Protein AF-A0A957K017-F1 (afdb_monomer_lite)

pLDDT: mean 83.41, std 18.42, range [28.03, 98.69]

Structure (mmCIF, N/CA/C/O backbone):
data_AF-A0A957K017-F1
#
_entry.id   AF-A0A957K017-F1
#
loop_
_atom_site.group_PDB
_atom_site.id
_atom_site.type_symbol
_atom_site.label_atom_id
_atom_site.label_alt_id
_atom_site.label_comp_id
_atom_site.label_asym_id
_atom_site.label_entity_id
_atom_site.label_seq_id
_atom_site.pdbx_PDB_ins_code
_atom_site.Cartn_x
_atom_site.Cartn_y
_atom_site.Cartn_z
_atom_site.occupancy
_atom_site.B_iso_or_equiv
_atom_site.auth_seq_id
_atom_site.auth_comp_id
_atom_site.auth_asym_id
_atom_site.auth_atom_id
_atom_site.pdbx_PDB_model_num
ATOM 1 N N . MET A 1 1 ? 43.145 -34.945 46.430 1.00 37.75 1 MET A N 1
ATOM 2 C CA . MET A 1 1 ? 42.674 -33.739 45.718 1.00 37.75 1 MET A CA 1
ATOM 3 C C . MET A 1 1 ? 42.114 -34.166 44.371 1.00 37.75 1 MET A C 1
ATOM 5 O O . MET A 1 1 ? 42.890 -34.486 43.485 1.00 37.75 1 MET A O 1
ATOM 9 N N . LYS A 1 2 ? 40.788 -34.273 44.244 1.00 28.03 2 LYS A N 1
ATOM 10 C CA . LYS A 1 2 ? 40.105 -34.499 42.962 1.00 28.03 2 LYS A CA 1
ATOM 11 C C . LYS A 1 2 ? 39.409 -33.191 42.596 1.00 28.03 2 LYS A C 1
ATOM 13 O O . LYS A 1 2 ? 38.647 -32.673 43.407 1.00 28.03 2 LYS A O 1
ATOM 18 N N . ALA A 1 3 ? 39.755 -32.647 41.435 1.00 28.80 3 ALA A N 1
ATOM 19 C CA . ALA A 1 3 ? 39.191 -31.417 40.902 1.00 28.80 3 ALA A CA 1
ATOM 20 C C . ALA A 1 3 ? 37.723 -31.650 40.517 1.00 28.80 3 ALA A C 1
ATOM 22 O O . ALA A 1 3 ? 37.414 -32.600 39.799 1.00 28.80 3 ALA A O 1
ATOM 23 N N . ALA A 1 4 ? 36.835 -30.806 41.038 1.00 31.28 4 ALA A N 1
ATOM 24 C CA . ALA A 1 4 ? 35.437 -30.748 40.643 1.00 31.28 4 ALA A CA 1
ATOM 25 C C . ALA A 1 4 ? 35.321 -29.805 39.440 1.00 31.28 4 ALA A C 1
ATOM 27 O O . ALA A 1 4 ? 35.520 -28.597 39.568 1.00 31.28 4 ALA A O 1
ATOM 28 N N . THR A 1 5 ? 35.034 -30.370 38.272 1.00 32.50 5 THR A N 1
ATOM 29 C CA . THR A 1 5 ? 34.673 -29.615 37.072 1.00 32.50 5 THR A CA 1
ATOM 30 C C . THR A 1 5 ? 33.224 -29.158 37.224 1.00 32.50 5 THR A C 1
ATOM 32 O O . THR A 1 5 ? 32.305 -29.972 37.215 1.00 32.50 5 THR A O 1
ATOM 35 N N . LEU A 1 6 ? 33.028 -27.855 37.421 1.00 32.91 6 LEU A N 1
ATOM 36 C CA . LEU A 1 6 ? 31.726 -27.197 37.347 1.00 32.91 6 LEU A CA 1
ATOM 37 C C . LEU A 1 6 ? 31.372 -27.005 35.867 1.00 32.91 6 LEU A C 1
ATOM 39 O O . LEU A 1 6 ? 31.820 -26.048 35.239 1.00 32.91 6 LEU A O 1
ATOM 43 N N . GLU A 1 7 ? 30.584 -27.917 35.304 1.00 29.14 7 GLU A N 1
ATOM 44 C CA . GLU A 1 7 ? 29.898 -27.677 34.034 1.00 29.14 7 GLU A CA 1
ATOM 45 C C . GLU A 1 7 ? 28.712 -26.742 34.294 1.00 29.14 7 GLU A C 1
ATOM 47 O O . GLU A 1 7 ? 27.659 -27.140 34.790 1.00 29.14 7 GLU A O 1
ATOM 52 N N . GLY A 1 8 ? 28.913 -25.456 34.002 1.00 29.95 8 GLY A N 1
ATOM 53 C CA . GLY A 1 8 ? 27.840 -24.476 33.941 1.00 29.95 8 GLY A CA 1
ATOM 54 C C . GLY A 1 8 ? 26.940 -24.780 32.750 1.00 29.95 8 GL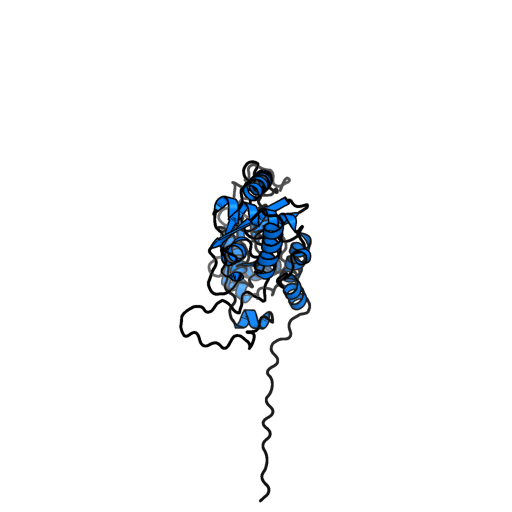Y A C 1
ATOM 55 O O . GLY A 1 8 ? 27.289 -24.491 31.608 1.00 29.95 8 GLY A O 1
ATOM 56 N N . SER A 1 9 ? 25.773 -25.355 33.020 1.00 29.62 9 SER A N 1
ATOM 57 C CA . SER A 1 9 ? 24.669 -25.460 32.074 1.00 29.62 9 SER A CA 1
ATOM 58 C C . SER A 1 9 ? 24.266 -24.060 31.604 1.00 29.62 9 SER A C 1
ATOM 60 O O . SER A 1 9 ? 23.659 -23.291 32.352 1.00 29.62 9 SER A O 1
ATOM 62 N N . ILE A 1 10 ? 24.625 -23.722 30.364 1.00 34.59 10 ILE A N 1
ATOM 63 C CA . ILE A 1 10 ? 24.124 -22.542 29.662 1.00 34.59 10 ILE A CA 1
ATOM 64 C C . ILE A 1 10 ? 22.644 -22.801 29.392 1.00 34.59 10 ILE A C 1
ATOM 66 O O . ILE A 1 10 ? 22.277 -23.496 28.448 1.00 34.59 10 ILE A O 1
ATOM 70 N N . THR A 1 11 ? 21.786 -22.268 30.254 1.00 29.86 11 THR A N 1
ATOM 71 C CA . THR A 1 11 ? 20.349 -22.210 30.013 1.00 29.86 11 THR A CA 1
ATOM 72 C C . THR A 1 11 ? 20.129 -21.294 28.812 1.00 29.86 11 THR A C 1
ATOM 74 O O . THR A 1 11 ? 20.116 -20.070 28.944 1.00 29.86 11 THR A O 1
ATOM 77 N N . THR A 1 12 ? 19.991 -21.868 27.618 1.00 34.00 12 THR A N 1
ATOM 78 C CA . THR A 1 12 ? 19.437 -21.165 26.461 1.00 34.00 12 THR A CA 1
ATOM 79 C C . THR A 1 12 ? 18.045 -20.691 26.856 1.00 34.00 12 THR A C 1
ATOM 81 O O . THR A 1 12 ? 17.116 -21.492 26.963 1.00 34.00 12 THR A O 1
ATOM 84 N N . GLN A 1 13 ? 17.904 -19.395 27.146 1.00 34.94 13 GLN A N 1
ATOM 85 C CA . GLN A 1 13 ? 16.600 -18.761 27.265 1.00 34.94 13 GLN A CA 1
ATOM 86 C C . GLN A 1 13 ? 15.918 -18.893 25.903 1.00 34.94 13 GLN A C 1
ATOM 88 O O . GLN A 1 13 ? 16.199 -18.134 24.978 1.00 34.94 13 GLN A O 1
ATOM 93 N N . ASN A 1 14 ? 15.066 -19.908 25.767 1.00 38.94 14 ASN A N 1
ATOM 94 C CA . ASN A 1 14 ? 14.154 -20.022 24.644 1.00 38.94 14 ASN A CA 1
ATOM 95 C C . ASN A 1 14 ? 13.297 -18.754 24.643 1.00 38.94 14 ASN A C 1
ATOM 97 O O . ASN A 1 14 ? 12.543 -18.509 25.587 1.00 38.94 14 ASN A O 1
ATOM 101 N N . GLY A 1 15 ? 13.452 -17.928 23.606 1.00 47.41 15 GLY A N 1
ATOM 102 C CA . GLY A 1 15 ? 12.524 -16.836 23.335 1.00 47.41 15 GLY A CA 1
ATOM 103 C C . GLY A 1 15 ? 11.087 -17.369 23.246 1.00 47.41 15 GLY A C 1
ATOM 104 O O . GLY A 1 15 ? 10.890 -18.574 23.053 1.00 47.41 15 GLY A O 1
ATOM 105 N N . PRO A 1 16 ? 10.070 -16.509 23.420 1.00 53.66 16 PRO A N 1
ATOM 106 C CA . PRO A 1 16 ? 8.681 -16.944 23.338 1.00 53.66 16 PRO A CA 1
ATOM 107 C C . PRO A 1 16 ? 8.440 -17.678 22.011 1.00 53.66 16 PRO A C 1
ATOM 109 O O . PRO A 1 16 ? 8.834 -17.193 20.952 1.00 53.66 16 PRO A O 1
ATOM 112 N N . ALA A 1 17 ? 7.829 -18.864 22.076 1.00 61.59 17 ALA A N 1
ATOM 113 C CA . ALA A 1 17 ? 7.490 -19.633 20.885 1.00 61.59 17 ALA A CA 1
ATOM 114 C C . ALA A 1 17 ? 6.520 -18.823 20.008 1.00 61.59 17 ALA A C 1
ATOM 116 O O . ALA A 1 17 ? 5.479 -18.371 20.491 1.00 61.59 17 ALA A O 1
ATOM 117 N N . ILE A 1 18 ? 6.873 -18.631 18.736 1.00 69.88 18 ILE A N 1
ATOM 118 C CA . ILE A 1 18 ? 6.042 -17.930 17.749 1.00 69.88 18 ILE A CA 1
ATOM 119 C C . ILE A 1 18 ? 4.751 -18.733 17.562 1.00 69.88 18 ILE A C 1
ATOM 121 O O . ILE A 1 18 ? 4.801 -19.953 17.384 1.00 69.88 18 ILE A O 1
ATOM 125 N N . SER A 1 19 ? 3.587 -18.078 17.611 1.00 81.56 19 SER A N 1
ATOM 126 C CA . SER A 1 19 ? 2.322 -18.793 17.404 1.00 81.56 19 SER A CA 1
ATOM 127 C C . SER A 1 19 ? 2.213 -19.320 15.959 1.00 81.56 19 SER A C 1
ATOM 129 O O . SER A 1 19 ? 2.831 -18.757 15.048 1.00 81.56 19 SER A O 1
ATOM 131 N N . PRO A 1 20 ? 1.415 -20.373 15.689 1.00 84.31 20 PRO A N 1
ATOM 132 C CA . PRO A 1 20 ? 1.204 -20.857 14.321 1.00 84.31 20 PRO A CA 1
ATOM 133 C C . PRO A 1 20 ? 0.674 -19.770 13.373 1.00 84.31 20 PRO A C 1
ATOM 135 O O . PRO A 1 20 ? 1.140 -19.657 12.245 1.00 84.31 20 PRO A O 1
ATOM 138 N N . GLN A 1 21 ? -0.240 -18.920 13.853 1.00 84.31 21 GLN A N 1
ATOM 139 C CA . GLN A 1 21 ? -0.794 -17.800 13.081 1.00 84.31 21 GLN A CA 1
ATOM 140 C C . GLN A 1 21 ? 0.267 -16.739 12.769 1.00 84.31 21 GLN A C 1
ATOM 142 O O . GLN A 1 21 ? 0.343 -16.255 11.644 1.00 84.31 21 GLN A O 1
ATOM 147 N N . GLN A 1 22 ? 1.117 -16.399 13.744 1.00 84.00 22 GLN A N 1
ATOM 148 C CA . GLN A 1 22 ? 2.231 -15.475 13.525 1.00 84.00 22 GLN A CA 1
ATOM 149 C C . GLN A 1 22 ? 3.245 -16.051 12.534 1.00 84.00 22 GLN A C 1
ATOM 151 O O . GLN A 1 22 ? 3.722 -15.333 11.663 1.00 84.00 22 GLN A O 1
ATOM 156 N N . SER A 1 23 ? 3.535 -17.349 12.627 1.00 86.44 23 SER A N 1
ATOM 157 C CA . SER A 1 23 ? 4.427 -18.037 11.687 1.00 86.44 23 SER A CA 1
ATOM 158 C C . SER A 1 23 ? 3.874 -17.992 10.259 1.00 86.44 23 SER A C 1
ATOM 160 O O . SER A 1 23 ? 4.614 -17.714 9.317 1.00 86.44 23 SER A O 1
ATOM 162 N N . GLU A 1 24 ? 2.565 -18.200 10.101 1.00 91.06 24 GLU A N 1
ATOM 163 C CA . GLU A 1 24 ? 1.882 -18.102 8.809 1.00 91.06 24 GLU A CA 1
ATOM 164 C C . GLU A 1 24 ? 1.895 -16.672 8.252 1.00 91.06 24 GLU A C 1
ATOM 166 O O . GLU A 1 24 ? 2.214 -16.473 7.080 1.00 91.06 24 GLU A O 1
ATOM 171 N N . LEU A 1 25 ? 1.627 -15.664 9.089 1.00 91.19 25 LEU A N 1
ATOM 172 C CA . LEU A 1 25 ? 1.729 -14.260 8.692 1.00 91.19 25 LEU A CA 1
ATOM 173 C C . LEU A 1 25 ? 3.142 -13.938 8.191 1.00 91.19 25 LEU A C 1
ATOM 175 O O . LEU A 1 25 ? 3.300 -13.359 7.120 1.00 91.19 25 LEU A O 1
ATOM 179 N N . MET A 1 26 ? 4.174 -14.363 8.919 1.00 89.88 26 MET A N 1
ATOM 180 C CA . MET A 1 26 ? 5.564 -14.137 8.519 1.00 89.88 26 MET A CA 1
ATOM 181 C C . MET A 1 26 ? 5.928 -14.845 7.211 1.00 89.88 26 MET A C 1
ATOM 183 O O . MET A 1 26 ? 6.691 -14.303 6.410 1.00 89.88 26 MET A O 1
ATOM 187 N N . ARG A 1 27 ? 5.340 -16.016 6.944 1.00 90.75 27 ARG A N 1
ATOM 188 C CA . ARG A 1 27 ? 5.469 -16.691 5.648 1.00 90.75 27 ARG A CA 1
ATOM 189 C C . ARG A 1 27 ? 4.854 -15.861 4.521 1.00 90.75 27 ARG A C 1
ATOM 191 O O . ARG A 1 27 ? 5.482 -15.704 3.479 1.00 90.75 27 ARG A O 1
ATOM 198 N N . LEU A 1 28 ? 3.668 -15.284 4.728 1.00 93.12 28 LEU A N 1
ATOM 199 C CA . LEU A 1 28 ? 3.051 -14.382 3.746 1.00 93.12 28 LEU A CA 1
ATOM 200 C C . LEU A 1 28 ? 3.890 -13.117 3.526 1.00 93.12 28 LEU A C 1
ATOM 202 O O . LEU A 1 28 ? 3.995 -12.643 2.397 1.00 93.12 28 LEU A O 1
ATOM 206 N N . LEU A 1 29 ? 4.515 -12.592 4.576 1.00 93.25 29 LEU A N 1
ATOM 207 C CA . LEU A 1 29 ? 5.368 -11.405 4.516 1.00 93.25 29 LEU A CA 1
ATOM 208 C C . LEU A 1 29 ? 6.804 -11.705 4.062 1.00 93.25 29 LEU A C 1
ATOM 210 O O . LEU A 1 29 ? 7.644 -10.815 4.104 1.00 93.25 29 LEU A O 1
ATOM 214 N N . THR A 1 30 ? 7.120 -12.927 3.629 1.00 92.25 30 THR A N 1
ATOM 215 C CA . THR A 1 30 ? 8.453 -13.248 3.103 1.00 92.25 30 THR A CA 1
ATOM 216 C C . THR A 1 30 ? 8.644 -12.606 1.719 1.00 92.25 30 THR A C 1
ATOM 218 O O . THR A 1 30 ? 7.739 -12.703 0.883 1.00 92.25 30 THR A O 1
ATOM 221 N N . PRO A 1 31 ? 9.794 -11.955 1.441 1.00 92.94 31 PRO A N 1
ATOM 222 C CA . PRO A 1 31 ? 10.058 -11.366 0.134 1.00 92.94 31 PRO A CA 1
ATOM 223 C C . PRO A 1 31 ? 10.057 -12.423 -0.969 1.00 92.94 31 PRO A C 1
ATOM 225 O O . PRO A 1 31 ? 10.707 -13.462 -0.849 1.00 92.94 31 PRO A O 1
ATOM 228 N N . ALA A 1 32 ? 9.387 -12.118 -2.078 1.00 93.62 32 ALA A N 1
ATOM 229 C CA . ALA A 1 32 ? 9.545 -12.883 -3.305 1.00 93.62 32 ALA A CA 1
ATOM 230 C C . ALA A 1 32 ? 10.903 -12.558 -3.939 1.00 93.62 32 ALA A C 1
ATOM 232 O O . ALA A 1 32 ? 11.243 -11.388 -4.141 1.00 93.62 32 ALA A O 1
ATOM 233 N N . MET A 1 33 ? 11.673 -13.600 -4.243 1.00 92.25 33 MET A N 1
ATOM 234 C CA . MET A 1 33 ? 13.001 -13.475 -4.853 1.00 92.25 33 MET A CA 1
ATOM 235 C C . MET A 1 33 ? 12.959 -13.638 -6.376 1.00 92.25 33 MET A C 1
ATOM 237 O O . MET A 1 33 ? 13.909 -13.233 -7.037 1.00 92.25 33 MET A O 1
ATOM 241 N N . ALA A 1 34 ? 11.862 -14.181 -6.910 1.00 93.25 34 ALA A N 1
ATOM 242 C CA . ALA A 1 34 ? 11.577 -14.312 -8.333 1.00 93.25 34 ALA A CA 1
ATOM 243 C C . ALA A 1 34 ? 10.260 -13.602 -8.688 1.00 93.25 34 ALA A C 1
ATOM 245 O O . ALA A 1 34 ? 9.381 -13.432 -7.841 1.00 93.25 34 ALA A O 1
ATOM 246 N N . VAL A 1 35 ? 10.128 -13.181 -9.949 1.00 93.00 35 VAL A N 1
ATOM 247 C CA . VAL A 1 35 ? 8.962 -12.418 -10.431 1.00 93.00 35 VAL A CA 1
ATOM 248 C C . VAL A 1 35 ? 7.666 -13.225 -10.302 1.00 93.00 35 VAL A C 1
ATOM 250 O O . VAL A 1 35 ? 6.654 -12.686 -9.859 1.00 93.00 35 VAL A O 1
ATOM 253 N N . ASP A 1 36 ? 7.712 -14.521 -10.615 1.00 92.69 36 ASP A N 1
ATOM 254 C CA . ASP A 1 36 ? 6.543 -15.409 -10.567 1.00 92.69 36 ASP A CA 1
ATOM 255 C C . ASP A 1 36 ? 6.045 -15.662 -9.131 1.00 92.69 36 ASP A C 1
ATOM 257 O O . ASP A 1 36 ? 4.858 -15.901 -8.911 1.00 92.69 36 ASP A O 1
ATOM 261 N N . ASP A 1 37 ? 6.921 -15.510 -8.131 1.00 94.56 37 ASP A N 1
ATOM 262 C CA . ASP A 1 37 ? 6.588 -15.690 -6.712 1.00 94.56 37 ASP A CA 1
ATOM 263 C C . ASP A 1 37 ? 5.907 -14.457 -6.092 1.00 94.56 37 ASP A C 1
ATOM 265 O O . ASP A 1 37 ? 5.460 -14.487 -4.942 1.00 94.56 37 ASP A O 1
ATOM 269 N N . LEU A 1 38 ? 5.805 -13.341 -6.826 1.00 93.69 38 LEU A N 1
ATOM 270 C CA . LEU A 1 38 ? 5.175 -12.120 -6.313 1.00 93.69 38 LEU A CA 1
ATOM 271 C C . LEU A 1 38 ? 3.670 -12.274 -6.077 1.00 93.69 38 LEU A C 1
ATOM 273 O O . LEU A 1 38 ? 3.094 -11.456 -5.346 1.00 93.69 38 LEU A O 1
ATOM 277 N N . GLY A 1 39 ? 3.052 -13.294 -6.682 1.00 93.44 39 GLY A N 1
ATOM 278 C CA . GLY A 1 39 ? 1.612 -13.540 -6.633 1.00 93.44 39 GLY A CA 1
ATOM 279 C C . GLY A 1 39 ? 0.799 -12.561 -7.481 1.00 93.44 39 GLY A C 1
ATOM 280 O O . GLY A 1 39 ? -0.387 -12.398 -7.234 1.00 93.44 39 GLY A O 1
ATOM 281 N N . ILE A 1 40 ? 1.432 -11.882 -8.441 1.00 95.38 40 ILE A N 1
ATOM 282 C CA . ILE A 1 40 ? 0.800 -10.936 -9.370 1.00 95.38 40 ILE A CA 1
ATOM 283 C C . ILE A 1 40 ? 1.349 -11.163 -10.787 1.00 95.38 40 ILE A C 1
ATOM 285 O O . ILE A 1 40 ? 2.452 -11.694 -10.921 1.00 95.38 40 ILE A O 1
ATOM 289 N N . PRO A 1 41 ? 0.636 -10.754 -11.852 1.00 94.31 41 PRO A N 1
ATOM 290 C CA . PRO A 1 41 ? 1.137 -10.906 -13.215 1.00 94.31 41 PRO A CA 1
ATOM 291 C C . PRO A 1 41 ? 2.499 -10.207 -13.413 1.00 94.31 41 PRO A C 1
ATOM 293 O O . PRO A 1 41 ? 2.596 -9.011 -13.122 1.00 94.31 41 PRO A O 1
ATOM 296 N N . PRO A 1 42 ? 3.527 -10.882 -13.971 1.00 93.62 42 PRO A N 1
ATOM 297 C CA . PRO A 1 42 ? 4.859 -10.298 -14.181 1.00 93.62 42 PRO A CA 1
ATOM 298 C C . PRO A 1 42 ? 4.841 -8.969 -14.944 1.00 93.62 42 PRO A C 1
ATOM 300 O O . PRO A 1 42 ? 5.517 -8.010 -14.568 1.00 93.62 42 PRO A O 1
ATOM 303 N N . GLY A 1 43 ? 3.987 -8.881 -15.971 1.00 94.88 43 GLY A N 1
ATOM 304 C CA . GLY A 1 43 ? 3.826 -7.677 -16.785 1.00 94.88 43 GLY A CA 1
ATOM 305 C C . GLY A 1 43 ? 3.372 -6.448 -15.994 1.00 94.88 43 GLY A C 1
ATOM 306 O O . GLY A 1 43 ? 3.709 -5.333 -16.378 1.00 94.88 43 GLY A O 1
ATOM 307 N N . LEU A 1 44 ? 2.682 -6.624 -14.860 1.00 96.38 44 LEU A N 1
ATOM 308 C CA . LEU A 1 44 ? 2.283 -5.513 -13.996 1.00 96.38 44 LEU A CA 1
ATOM 309 C C . LEU A 1 44 ? 3.510 -4.812 -13.394 1.00 96.38 44 LEU A C 1
ATOM 311 O O . LEU A 1 44 ? 3.567 -3.586 -13.349 1.00 96.38 44 LEU A O 1
ATOM 315 N N . VAL A 1 45 ? 4.508 -5.588 -12.965 1.00 97.19 45 VAL A N 1
ATOM 316 C CA . VAL A 1 45 ? 5.757 -5.069 -12.387 1.00 97.19 45 VAL A CA 1
ATOM 317 C C . VAL A 1 45 ? 6.628 -4.460 -13.474 1.00 97.19 45 VAL A C 1
ATOM 319 O O . VAL A 1 45 ? 7.159 -3.366 -13.292 1.00 97.19 45 VAL A O 1
ATOM 322 N N . THR A 1 46 ? 6.723 -5.118 -14.631 1.00 97.38 46 THR A N 1
ATOM 323 C CA . THR A 1 46 ? 7.425 -4.564 -15.793 1.00 97.38 46 THR A CA 1
ATOM 324 C C . THR A 1 46 ? 6.822 -3.220 -16.221 1.00 97.38 46 THR A C 1
ATOM 326 O O . THR A 1 46 ? 7.567 -2.273 -16.464 1.00 97.38 46 THR A O 1
ATOM 329 N N . ASP A 1 47 ? 5.491 -3.085 -16.234 1.00 97.81 47 ASP A N 1
ATOM 330 C CA . ASP A 1 47 ? 4.807 -1.817 -16.514 1.00 97.81 47 ASP A CA 1
ATOM 331 C C . ASP A 1 47 ? 5.152 -0.737 -15.474 1.00 97.81 47 ASP A C 1
ATOM 333 O O . ASP A 1 47 ? 5.431 0.400 -15.851 1.00 97.81 47 ASP A O 1
ATOM 337 N N . LEU A 1 48 ? 5.206 -1.067 -14.175 1.00 98.31 48 LEU A N 1
ATOM 338 C CA . LEU A 1 48 ? 5.660 -0.121 -13.139 1.00 98.31 48 LEU A CA 1
ATOM 339 C C . LEU A 1 48 ? 7.089 0.361 -13.398 1.00 98.31 48 LEU A C 1
ATOM 341 O O . LEU A 1 48 ? 7.371 1.553 -13.265 1.00 98.31 48 LEU A O 1
ATOM 345 N N . MET A 1 49 ? 7.977 -0.547 -13.805 1.00 98.50 49 MET A N 1
ATOM 346 C CA . MET A 1 49 ? 9.361 -0.211 -14.132 1.00 98.50 49 MET A CA 1
ATOM 347 C C . MET A 1 49 ? 9.441 0.704 -15.354 1.00 98.50 49 MET A C 1
ATOM 349 O O . MET A 1 49 ? 10.129 1.723 -15.300 1.00 98.50 49 MET A O 1
ATOM 353 N N . TYR A 1 50 ? 8.685 0.411 -16.417 1.00 98.69 50 TYR A N 1
ATOM 354 C CA . TYR A 1 50 ? 8.578 1.290 -17.582 1.00 98.69 50 TYR A CA 1
ATOM 355 C C . TYR A 1 50 ? 8.109 2.696 -17.204 1.00 98.69 50 TYR A C 1
ATOM 357 O O . TYR A 1 50 ? 8.726 3.675 -17.624 1.00 98.69 50 TYR A O 1
ATOM 365 N N . ARG A 1 51 ? 7.048 2.809 -16.398 1.00 98.50 51 ARG A N 1
ATOM 366 C CA . ARG A 1 51 ? 6.489 4.105 -15.984 1.00 98.50 51 ARG A CA 1
ATOM 367 C C . ARG A 1 51 ? 7.458 4.910 -15.129 1.00 98.50 51 ARG A C 1
ATOM 369 O O . ARG A 1 51 ? 7.619 6.106 -15.362 1.00 98.50 51 ARG A O 1
ATOM 376 N N . LEU A 1 52 ? 8.155 4.257 -14.198 1.00 98.62 52 LEU A N 1
ATOM 377 C CA . LEU A 1 52 ? 9.179 4.913 -13.388 1.00 98.62 52 LEU A CA 1
ATOM 378 C C . LEU A 1 52 ? 10.322 5.450 -14.260 1.00 98.62 52 LEU A C 1
ATOM 380 O O . LEU A 1 52 ? 10.701 6.611 -14.129 1.00 98.62 52 LEU A O 1
ATOM 384 N N . MET A 1 53 ? 10.832 4.644 -15.197 1.00 98.44 53 MET A N 1
ATOM 385 C CA . MET A 1 53 ? 11.880 5.087 -16.124 1.00 98.44 53 MET A CA 1
ATOM 386 C C . MET A 1 53 ? 11.413 6.190 -17.067 1.00 98.44 53 MET A C 1
ATOM 388 O O . MET A 1 53 ? 12.202 7.061 -17.419 1.00 98.44 53 MET A O 1
ATOM 392 N N . PHE A 1 54 ? 10.152 6.163 -17.491 1.00 98.19 54 PHE A N 1
ATOM 393 C CA . PHE A 1 54 ? 9.588 7.210 -18.334 1.00 98.19 54 PHE A CA 1
ATOM 394 C C . PHE A 1 54 ? 9.519 8.552 -17.599 1.00 98.19 54 PHE A C 1
ATOM 396 O O . PHE A 1 54 ? 9.835 9.581 -18.191 1.00 98.19 54 PHE A O 1
ATOM 403 N N . ASN A 1 55 ? 9.177 8.531 -16.308 1.00 97.31 55 ASN A N 1
ATOM 404 C CA . ASN A 1 55 ? 9.097 9.730 -15.474 1.00 97.31 55 ASN A CA 1
ATOM 405 C C . ASN A 1 55 ? 10.472 10.273 -15.063 1.00 97.31 55 ASN A C 1
ATOM 407 O O . ASN A 1 55 ? 10.699 11.478 -15.124 1.00 97.31 55 ASN A O 1
ATOM 411 N N . GLU A 1 56 ? 11.391 9.403 -14.635 1.00 97.69 56 GLU A N 1
ATOM 412 C CA . GLU A 1 56 ? 12.688 9.812 -14.066 1.00 97.69 56 GLU A CA 1
ATOM 413 C C . GLU A 1 56 ? 13.841 9.798 -15.092 1.00 97.69 56 GLU A C 1
ATOM 415 O O . GLU A 1 56 ? 14.922 10.338 -14.849 1.00 97.69 56 GLU A O 1
ATOM 420 N N . GLY A 1 57 ? 13.635 9.195 -16.266 1.00 97.25 57 GLY A N 1
ATOM 421 C CA . GLY A 1 57 ? 14.599 9.108 -17.364 1.00 97.25 57 GLY A CA 1
ATOM 422 C C . GLY A 1 57 ? 15.708 8.074 -17.142 1.00 97.25 57 GLY A C 1
ATOM 423 O O . GLY A 1 57 ? 15.824 7.116 -17.909 1.00 97.25 57 GLY A O 1
ATOM 424 N N . VAL A 1 58 ? 16.547 8.276 -16.121 1.00 97.62 58 VAL A N 1
ATOM 425 C CA . VAL A 1 58 ? 17.655 7.373 -15.760 1.00 97.62 58 VAL A CA 1
ATOM 426 C C . VAL A 1 58 ? 17.440 6.849 -14.346 1.00 97.62 58 VAL A C 1
ATOM 428 O O . VAL A 1 58 ? 17.472 7.624 -13.396 1.00 97.62 58 VAL A O 1
ATOM 431 N N . VAL A 1 59 ? 17.283 5.533 -14.201 1.00 97.75 59 VAL A N 1
ATOM 432 C CA . VAL A 1 59 ? 16.885 4.896 -12.935 1.00 97.75 59 VAL A CA 1
ATOM 433 C C . VAL A 1 59 ? 17.881 3.803 -12.548 1.00 97.75 59 VAL A C 1
ATOM 435 O O . VAL A 1 59 ? 18.296 2.997 -13.384 1.00 97.75 59 VAL A O 1
ATOM 438 N N . SER A 1 60 ? 18.303 3.779 -11.282 1.00 95.50 60 SER A N 1
ATOM 439 C CA . SER A 1 60 ? 19.155 2.724 -10.717 1.00 95.50 60 SER A CA 1
ATOM 440 C C . SER A 1 60 ? 18.332 1.564 -10.151 1.00 95.50 60 SER A C 1
ATOM 442 O O . SER A 1 60 ? 17.164 1.727 -9.804 1.00 95.50 60 SER A O 1
ATOM 444 N N . ILE A 1 61 ? 18.959 0.397 -9.965 1.00 94.12 61 ILE A N 1
ATOM 445 C CA . ILE A 1 61 ? 18.313 -0.745 -9.286 1.00 94.12 61 ILE A CA 1
ATOM 446 C C . ILE A 1 61 ? 17.849 -0.365 -7.876 1.00 94.12 61 ILE A C 1
ATOM 448 O O . ILE A 1 61 ? 16.728 -0.689 -7.495 1.00 94.12 61 ILE A O 1
ATOM 452 N N . SER A 1 62 ? 18.662 0.381 -7.123 1.00 92.69 62 SER A N 1
ATOM 453 C CA . SER A 1 62 ? 18.275 0.863 -5.791 1.00 92.69 62 SER A CA 1
ATOM 454 C C . SER A 1 62 ? 17.008 1.719 -5.820 1.00 92.69 62 SER A C 1
ATOM 456 O O . SER A 1 62 ? 16.167 1.577 -4.938 1.00 92.69 62 SER A O 1
ATOM 458 N N . ARG A 1 63 ? 16.837 2.555 -6.852 1.00 95.88 63 ARG A N 1
ATOM 459 C CA . ARG A 1 63 ? 15.657 3.406 -7.013 1.00 95.88 63 ARG A CA 1
ATOM 460 C C . ARG A 1 63 ? 14.405 2.598 -7.358 1.00 95.88 63 ARG A C 1
ATOM 462 O O . ARG A 1 63 ? 13.344 2.868 -6.805 1.00 95.88 63 ARG A O 1
ATOM 469 N N . PHE A 1 64 ? 14.520 1.565 -8.196 1.00 97.38 64 PHE A N 1
ATOM 470 C CA . PHE A 1 64 ? 13.413 0.626 -8.423 1.00 97.38 64 PHE A CA 1
ATOM 471 C C . PHE A 1 64 ? 12.989 -0.080 -7.135 1.00 97.38 64 PHE A C 1
ATOM 473 O O . PHE A 1 64 ? 11.798 -0.163 -6.856 1.00 97.38 64 PHE A O 1
ATOM 480 N N . VAL A 1 65 ? 13.946 -0.564 -6.340 1.00 95.69 65 VAL A N 1
ATOM 481 C CA . VAL A 1 65 ? 13.655 -1.225 -5.058 1.00 95.69 65 VAL A CA 1
ATOM 482 C C . VAL A 1 65 ? 12.981 -0.258 -4.085 1.00 95.69 65 VAL A C 1
ATOM 484 O O . VAL A 1 65 ? 12.032 -0.641 -3.416 1.00 95.69 65 VAL A O 1
ATOM 487 N N . GLU A 1 66 ? 13.423 0.996 -4.025 1.00 95.31 66 GLU A N 1
ATOM 488 C CA . GLU A 1 66 ? 12.828 2.022 -3.162 1.00 95.31 66 GLU A CA 1
ATOM 489 C C . GLU A 1 66 ? 11.374 2.339 -3.548 1.00 95.31 66 GLU A C 1
ATOM 491 O O . GLU A 1 66 ? 10.494 2.376 -2.687 1.00 95.31 66 GLU A O 1
ATOM 496 N N . VAL A 1 67 ? 11.112 2.553 -4.841 1.00 97.75 67 VAL A N 1
ATOM 497 C CA . VAL A 1 67 ? 9.797 3.001 -5.326 1.00 97.75 67 VAL A CA 1
ATOM 498 C C . VAL A 1 67 ? 8.826 1.836 -5.489 1.00 97.75 67 VAL A C 1
ATOM 500 O O . VAL A 1 67 ? 7.708 1.902 -4.993 1.00 97.75 67 VAL A O 1
ATOM 503 N N . ILE A 1 68 ? 9.245 0.767 -6.171 1.00 98.06 68 ILE A N 1
ATOM 504 C CA . ILE A 1 68 ? 8.402 -0.393 -6.509 1.00 98.06 68 ILE A CA 1
ATOM 505 C C . ILE A 1 68 ? 8.382 -1.412 -5.366 1.00 98.06 68 ILE A C 1
ATOM 507 O O . ILE A 1 68 ? 7.476 -2.235 -5.283 1.00 98.06 68 ILE A O 1
ATOM 511 N N . ARG A 1 69 ? 9.337 -1.349 -4.433 1.00 97.19 69 ARG A N 1
ATOM 512 C CA . ARG A 1 69 ? 9.342 -2.164 -3.208 1.00 97.19 69 ARG A CA 1
ATOM 513 C C . ARG A 1 69 ? 9.325 -3.677 -3.432 1.00 97.19 69 ARG A C 1
ATOM 515 O O . ARG A 1 69 ? 8.892 -4.434 -2.568 1.00 97.19 69 ARG A O 1
ATOM 522 N N . VAL A 1 70 ? 9.859 -4.127 -4.565 1.00 95.81 70 VAL A N 1
ATOM 523 C CA . VAL A 1 70 ? 10.187 -5.538 -4.818 1.00 95.81 70 VAL A CA 1
ATOM 524 C C . VAL A 1 70 ? 11.669 -5.794 -4.555 1.00 95.81 70 VAL A C 1
ATOM 526 O O . VAL A 1 70 ? 12.481 -4.867 -4.546 1.00 95.81 70 VAL A O 1
ATOM 529 N N . HIS A 1 71 ? 12.032 -7.054 -4.316 1.00 94.19 71 HIS A N 1
ATOM 530 C CA . HIS A 1 71 ? 13.415 -7.424 -4.028 1.00 94.19 71 HIS A CA 1
ATOM 531 C C . HIS A 1 71 ? 14.349 -7.099 -5.212 1.00 94.19 71 HIS A C 1
ATOM 533 O O . HIS A 1 71 ? 13.957 -7.195 -6.374 1.00 94.19 71 HIS A O 1
ATOM 539 N N . SER A 1 72 ? 15.609 -6.748 -4.934 1.00 92.56 72 SER A N 1
ATOM 540 C CA . SER A 1 72 ? 16.581 -6.349 -5.967 1.00 92.56 72 SER A CA 1
ATOM 541 C C . SER A 1 72 ? 16.828 -7.424 -7.030 1.00 92.56 72 SER A C 1
ATOM 543 O O . SER A 1 72 ? 17.055 -7.081 -8.185 1.00 92.56 72 SER A O 1
ATOM 545 N N . GLN A 1 73 ? 16.742 -8.704 -6.654 1.00 92.62 73 GLN A N 1
ATOM 546 C CA . GLN A 1 73 ? 16.839 -9.837 -7.585 1.00 92.62 73 GLN A CA 1
ATOM 547 C C . GLN A 1 73 ? 15.726 -9.801 -8.641 1.00 92.62 73 GLN A C 1
ATOM 549 O O . GLN A 1 73 ? 16.017 -9.851 -9.828 1.00 92.62 73 GLN A O 1
ATOM 554 N N . VAL A 1 74 ? 14.474 -9.602 -8.217 1.00 95.62 74 VAL A N 1
ATOM 555 C CA . VAL A 1 74 ? 13.315 -9.456 -9.113 1.00 95.62 74 VAL A CA 1
ATOM 556 C C . VAL A 1 74 ? 13.533 -8.294 -10.086 1.00 95.62 74 VAL A C 1
ATOM 558 O O . VAL A 1 74 ? 13.264 -8.418 -11.278 1.00 95.62 74 VAL A O 1
ATOM 561 N N . VAL A 1 75 ? 14.052 -7.164 -9.591 1.00 96.12 75 VAL A N 1
ATOM 562 C CA . VAL A 1 75 ? 14.373 -6.002 -10.433 1.00 96.12 75 VAL A CA 1
ATOM 563 C C . VAL A 1 75 ? 15.457 -6.337 -11.463 1.00 96.12 75 VAL A C 1
ATOM 565 O O . VAL A 1 75 ? 15.286 -6.009 -12.636 1.00 96.12 75 VAL A O 1
ATOM 568 N N . ASP A 1 76 ? 16.570 -6.958 -11.053 1.00 93.94 76 ASP A N 1
ATOM 569 C CA . ASP A 1 76 ? 17.669 -7.299 -11.972 1.00 93.94 76 ASP A CA 1
ATOM 570 C C . ASP A 1 76 ? 17.224 -8.320 -13.027 1.00 93.94 76 ASP A C 1
ATOM 572 O O . ASP A 1 76 ? 17.564 -8.148 -14.198 1.00 93.94 76 ASP A O 1
ATOM 576 N N . ASP A 1 77 ? 16.401 -9.305 -12.655 1.00 94.62 77 ASP A N 1
ATOM 577 C CA . ASP A 1 77 ? 15.846 -10.299 -13.580 1.00 94.62 77 ASP A CA 1
ATOM 578 C C . ASP A 1 77 ? 14.966 -9.635 -14.655 1.00 94.62 77 ASP A C 1
ATOM 580 O O . ASP A 1 77 ? 15.143 -9.882 -15.852 1.00 94.62 77 ASP A O 1
ATOM 584 N N . ILE A 1 78 ? 14.068 -8.721 -14.259 1.00 97.06 78 ILE A N 1
ATOM 585 C CA . ILE A 1 78 ? 13.216 -7.987 -15.209 1.00 97.06 78 ILE A CA 1
ATOM 586 C C . ILE A 1 78 ? 14.065 -7.081 -16.111 1.00 97.06 78 ILE A C 1
ATOM 588 O O . ILE A 1 78 ? 13.877 -7.078 -17.328 1.00 97.06 78 ILE A O 1
ATOM 592 N N . ILE A 1 79 ? 15.034 -6.343 -15.555 1.00 96.25 79 ILE A N 1
ATOM 593 C CA . ILE A 1 79 ? 15.932 -5.485 -16.348 1.00 96.25 79 ILE A CA 1
ATOM 594 C C . ILE A 1 79 ? 16.767 -6.313 -17.325 1.00 96.25 79 ILE A C 1
ATOM 596 O O . ILE A 1 79 ? 17.004 -5.870 -18.450 1.00 96.25 79 ILE A O 1
ATOM 600 N N . ALA A 1 80 ? 17.226 -7.500 -16.924 1.00 94.88 80 ALA A N 1
ATOM 601 C CA . ALA A 1 80 ? 17.966 -8.393 -17.803 1.00 94.88 80 ALA A CA 1
ATOM 602 C C . ALA A 1 80 ? 17.124 -8.794 -19.023 1.00 94.88 80 ALA A C 1
ATOM 604 O O . ALA A 1 80 ? 17.629 -8.703 -20.144 1.00 94.88 80 ALA A O 1
ATOM 605 N N . GLY A 1 81 ? 15.846 -9.135 -18.817 1.00 96.56 81 GLY A N 1
ATOM 606 C CA . GLY A 1 81 ? 14.887 -9.385 -19.898 1.00 96.56 81 GLY A CA 1
ATOM 607 C C . GLY A 1 81 ? 14.671 -8.157 -20.785 1.00 96.56 81 GLY A C 1
ATOM 608 O O . GLY A 1 81 ? 14.912 -8.212 -21.988 1.00 96.56 81 GLY A O 1
ATOM 609 N N . MET A 1 82 ? 14.350 -7.002 -20.189 1.00 97.56 82 MET A N 1
ATOM 610 C CA . MET A 1 82 ? 14.159 -5.743 -20.926 1.00 97.56 82 MET A CA 1
ATOM 611 C C . MET A 1 82 ? 15.395 -5.351 -21.752 1.00 97.56 82 MET A C 1
ATOM 613 O O . MET A 1 82 ? 15.269 -4.745 -22.816 1.00 97.56 82 MET A O 1
ATOM 617 N N . LYS A 1 83 ? 16.602 -5.659 -21.262 1.00 96.38 83 LYS A N 1
ATOM 618 C CA . LYS A 1 83 ? 17.858 -5.398 -21.971 1.00 96.38 83 LYS A CA 1
ATOM 619 C C . LYS A 1 83 ? 18.054 -6.365 -23.137 1.00 96.38 83 LYS A C 1
ATOM 621 O O . LYS A 1 83 ? 18.514 -5.931 -24.191 1.00 96.38 83 LYS A O 1
ATOM 626 N N . MET A 1 84 ? 17.738 -7.647 -22.945 1.00 97.12 84 MET A N 1
ATOM 627 C CA . MET A 1 84 ? 17.796 -8.660 -24.004 1.00 97.12 84 MET A CA 1
ATOM 628 C C . MET A 1 84 ? 16.850 -8.305 -25.156 1.00 97.12 84 MET A C 1
ATOM 630 O O . MET A 1 84 ? 17.235 -8.419 -26.314 1.00 97.12 84 MET A O 1
ATOM 634 N N . ASP A 1 85 ? 15.677 -7.765 -24.828 1.00 97.50 85 ASP A N 1
ATOM 635 C CA . ASP A 1 85 ? 14.680 -7.296 -25.794 1.00 97.50 85 ASP A CA 1
ATOM 636 C C . ASP A 1 85 ? 14.963 -5.876 -26.335 1.00 97.50 85 ASP A C 1
ATOM 638 O O . ASP A 1 85 ? 14.150 -5.302 -27.058 1.00 97.50 85 ASP A O 1
ATOM 642 N N . HIS A 1 86 ? 16.112 -5.282 -25.992 1.00 97.56 86 HIS A N 1
ATOM 643 C CA . HIS A 1 86 ? 16.540 -3.943 -26.418 1.00 97.56 86 HIS A CA 1
ATOM 644 C C . HIS A 1 86 ? 15.607 -2.781 -26.018 1.00 97.56 86 HIS A C 1
ATOM 646 O O . HIS A 1 86 ? 15.649 -1.705 -26.623 1.00 97.56 86 HIS A O 1
ATOM 652 N N . PHE A 1 87 ? 14.802 -2.936 -24.965 1.00 98.44 87 PHE A N 1
ATOM 653 C CA . PHE A 1 87 ? 13.965 -1.858 -24.423 1.00 98.44 87 PHE A CA 1
ATOM 654 C C . PHE A 1 87 ? 14.724 -0.915 -23.482 1.00 98.44 87 PHE A C 1
ATOM 656 O O . PHE A 1 87 ? 14.352 0.251 -23.340 1.00 98.44 87 PHE A O 1
ATOM 663 N N . VAL A 1 88 ? 15.799 -1.392 -22.852 1.00 98.25 88 VAL A N 1
ATOM 664 C CA . VAL A 1 88 ? 16.642 -0.587 -21.956 1.00 98.25 88 VAL A CA 1
ATOM 665 C C . VAL A 1 88 ? 18.114 -0.692 -22.320 1.00 98.25 88 VAL A C 1
ATOM 667 O O . VAL A 1 88 ? 18.593 -1.717 -22.804 1.00 98.25 88 VAL A O 1
ATOM 670 N N . GLU A 1 89 ? 18.854 0.365 -22.015 1.00 96.88 89 GLU A N 1
ATOM 671 C CA . GLU A 1 89 ? 20.304 0.427 -22.154 1.00 96.88 89 GLU A CA 1
ATOM 672 C C . GLU A 1 89 ? 20.957 0.959 -20.875 1.00 96.88 89 GLU A C 1
ATOM 674 O O . GLU A 1 89 ? 20.318 1.605 -20.038 1.00 96.88 89 GLU A O 1
ATOM 679 N N . ILE A 1 90 ? 22.246 0.667 -20.702 1.00 96.31 90 ILE A N 1
ATOM 680 C CA . ILE A 1 90 ? 23.009 1.150 -19.549 1.00 96.31 90 ILE A CA 1
ATOM 681 C C . ILE A 1 90 ? 23.371 2.612 -19.807 1.00 96.31 90 ILE A C 1
ATOM 683 O O . ILE A 1 90 ? 24.171 2.909 -20.688 1.00 96.31 90 ILE A O 1
ATOM 687 N N . ALA A 1 91 ? 22.812 3.516 -19.007 1.00 94.12 91 ALA A N 1
ATOM 688 C CA . ALA A 1 91 ? 23.143 4.936 -19.055 1.00 94.12 91 ALA A CA 1
ATOM 689 C C . ALA A 1 91 ? 24.420 5.247 -18.262 1.00 94.12 91 ALA A C 1
ATOM 691 O O . ALA A 1 91 ? 25.207 6.108 -18.654 1.00 94.12 91 ALA A O 1
ATOM 692 N N . LYS A 1 92 ? 24.622 4.560 -17.130 1.00 91.38 92 LYS A N 1
ATOM 693 C CA . LYS A 1 92 ? 25.811 4.690 -16.276 1.00 91.38 92 LYS A CA 1
ATOM 694 C C . LYS A 1 92 ? 26.205 3.326 -15.721 1.00 91.38 92 LYS A C 1
ATOM 696 O O . LYS A 1 92 ? 25.380 2.645 -15.112 1.00 91.38 92 LYS A O 1
ATOM 701 N N . ALA A 1 93 ? 27.468 2.950 -15.906 1.00 85.38 93 ALA A N 1
ATOM 702 C CA . ALA A 1 93 ? 28.056 1.784 -15.259 1.00 85.38 93 ALA A CA 1
ATOM 703 C C . ALA A 1 93 ? 28.696 2.209 -13.930 1.00 85.38 93 ALA A C 1
ATOM 705 O O . ALA A 1 93 ? 29.478 3.159 -13.888 1.00 85.38 93 ALA A O 1
ATOM 706 N N . GLY A 1 94 ? 28.348 1.523 -12.845 1.00 77.00 94 GLY A N 1
ATOM 707 C CA . GLY A 1 94 ? 28.978 1.710 -11.542 1.00 77.00 94 GLY A CA 1
ATOM 708 C C . GLY A 1 94 ? 30.167 0.767 -11.334 1.00 77.00 94 GLY A C 1
ATOM 709 O O . GLY A 1 94 ? 30.352 -0.206 -12.068 1.00 77.00 94 GLY A O 1
ATOM 710 N N . GLN A 1 95 ? 30.989 1.068 -10.327 1.00 73.44 95 GLN A N 1
ATOM 711 C CA . GLN A 1 95 ? 32.219 0.320 -10.028 1.00 73.44 95 GLN A CA 1
ATOM 712 C C . GLN A 1 95 ? 31.963 -1.018 -9.310 1.00 73.44 95 GLN A C 1
ATOM 714 O O . GLN A 1 95 ? 32.830 -1.886 -9.317 1.00 73.44 95 GLN A O 1
ATOM 719 N N . LEU A 1 96 ? 30.779 -1.207 -8.713 1.00 76.25 96 LEU A N 1
ATOM 720 C CA . LEU A 1 96 ? 30.459 -2.344 -7.841 1.00 76.25 96 LEU A CA 1
ATOM 721 C C . LEU A 1 96 ? 29.446 -3.300 -8.494 1.00 76.25 96 LEU A C 1
ATOM 723 O O . LEU A 1 96 ? 28.383 -3.592 -7.950 1.00 76.25 96 LEU A O 1
ATOM 727 N N . GLY A 1 97 ? 29.765 -3.758 -9.707 1.00 75.50 97 GLY A N 1
ATOM 728 C CA . GLY A 1 97 ? 28.952 -4.726 -10.452 1.00 75.50 97 GLY A CA 1
ATOM 729 C C . GLY A 1 97 ? 27.596 -4.191 -10.935 1.00 75.50 97 GLY A C 1
ATOM 730 O O . GLY A 1 97 ? 27.285 -3.004 -10.818 1.00 75.50 97 GLY A O 1
ATOM 731 N N . ARG A 1 98 ? 26.770 -5.086 -11.493 1.00 73.44 98 ARG A N 1
ATOM 732 C CA . ARG A 1 98 ? 25.497 -4.748 -12.166 1.00 73.44 98 ARG A CA 1
ATOM 733 C C . ARG A 1 98 ? 24.482 -4.035 -11.274 1.00 73.44 98 ARG A C 1
ATOM 735 O O . ARG A 1 98 ? 23.752 -3.181 -11.763 1.00 73.44 98 ARG A O 1
ATOM 742 N N . LEU A 1 99 ? 24.475 -4.330 -9.973 1.00 74.31 99 LEU A N 1
ATOM 743 C CA . LEU A 1 99 ? 23.576 -3.701 -8.996 1.00 74.31 99 LEU A CA 1
ATOM 744 C C . LEU A 1 99 ? 23.798 -2.185 -8.860 1.00 74.31 99 LEU A C 1
ATOM 746 O O . LEU A 1 99 ? 22.900 -1.465 -8.434 1.00 74.31 99 LEU A O 1
ATOM 750 N N . SER A 1 100 ? 24.977 -1.694 -9.253 1.00 82.31 100 SER A N 1
ATOM 751 C CA . SER A 1 100 ? 25.319 -0.267 -9.245 1.00 82.31 100 SER A CA 1
ATOM 752 C C . SER A 1 100 ? 25.013 0.452 -10.566 1.00 82.31 100 SER A C 1
ATOM 754 O O . SER A 1 100 ? 25.329 1.632 -10.714 1.00 82.31 100 SER A O 1
ATOM 756 N N . TYR A 1 101 ? 24.428 -0.242 -11.548 1.00 90.69 101 TYR A N 1
ATOM 757 C CA . TYR A 1 101 ? 24.134 0.340 -12.856 1.00 90.69 101 TYR A CA 1
ATOM 758 C C . TYR A 1 101 ? 22.873 1.200 -12.811 1.00 90.69 101 TYR A C 1
ATOM 760 O O . TYR A 1 101 ? 21.943 0.959 -12.037 1.00 90.69 101 TYR A O 1
ATOM 768 N N . SER A 1 102 ? 22.845 2.210 -13.676 1.00 94.94 102 SER A N 1
ATOM 769 C CA . SER A 1 102 ? 21.639 2.975 -13.982 1.00 94.94 102 SER A CA 1
ATOM 770 C C . SER A 1 102 ? 21.253 2.771 -15.437 1.00 94.94 102 SER A C 1
ATOM 772 O O . SER A 1 102 ? 22.106 2.790 -16.330 1.00 94.94 102 SER A O 1
ATOM 774 N N . TYR A 1 103 ? 19.961 2.597 -15.663 1.00 97.50 103 TYR A N 1
ATOM 775 C CA . TYR A 1 103 ? 19.385 2.238 -16.946 1.00 97.50 103 TYR A CA 1
ATOM 776 C C . TYR A 1 103 ? 18.527 3.381 -17.471 1.00 97.50 103 TYR A C 1
ATOM 778 O O . TYR A 1 103 ? 17.944 4.135 -16.691 1.00 97.50 10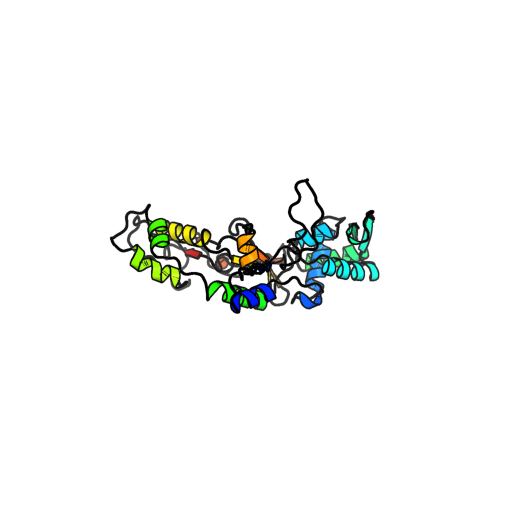3 TYR A O 1
ATOM 786 N N . ARG A 1 104 ? 18.432 3.495 -18.794 1.00 98.25 104 ARG A N 1
ATOM 787 C CA . ARG A 1 104 ? 17.459 4.361 -19.467 1.00 98.25 104 ARG A CA 1
ATOM 788 C C . ARG A 1 104 ? 16.701 3.581 -20.529 1.00 98.25 104 ARG A C 1
ATOM 790 O O . ARG A 1 104 ? 17.187 2.556 -21.006 1.00 98.25 104 ARG A O 1
ATOM 797 N N . LEU A 1 105 ? 15.530 4.082 -20.903 1.00 98.62 105 LEU A N 1
ATOM 798 C CA . LEU A 1 105 ? 14.756 3.521 -22.007 1.00 98.62 105 LEU A CA 1
ATOM 799 C C . LEU A 1 105 ? 15.420 3.845 -23.349 1.00 98.62 105 LEU A C 1
ATOM 801 O O . LEU A 1 105 ? 15.868 4.974 -23.567 1.00 98.62 105 LEU A O 1
ATOM 805 N N . THR A 1 106 ? 15.431 2.863 -24.247 1.00 98.62 106 THR A N 1
ATOM 806 C CA . THR A 1 106 ? 15.707 3.071 -25.675 1.00 98.62 106 THR A CA 1
ATOM 807 C C . THR A 1 106 ? 14.479 3.677 -26.364 1.00 98.62 106 THR A C 1
ATOM 809 O O . THR A 1 106 ? 13.419 3.822 -25.755 1.00 98.62 106 THR A O 1
ATOM 812 N N . ASN A 1 107 ? 14.567 3.988 -27.660 1.00 97.88 107 ASN A N 1
ATOM 813 C CA . ASN A 1 107 ? 13.407 4.476 -28.417 1.00 97.88 107 ASN A CA 1
ATOM 814 C C . ASN A 1 107 ? 12.236 3.473 -28.436 1.00 97.88 107 ASN A C 1
ATOM 816 O O . ASN A 1 107 ? 11.084 3.885 -28.304 1.00 97.88 107 ASN A O 1
ATOM 820 N N . GLU A 1 108 ? 12.511 2.169 -28.554 1.00 98.19 108 GLU A N 1
ATOM 821 C CA . GLU A 1 108 ? 11.470 1.132 -28.467 1.00 98.19 108 GLU A CA 1
ATOM 822 C C . GLU A 1 108 ? 10.940 0.986 -27.035 1.00 98.19 108 GLU A C 1
ATOM 824 O O . GLU A 1 108 ? 9.732 0.864 -26.832 1.00 98.19 108 GLU A O 1
ATOM 829 N N . GLY A 1 109 ? 11.813 1.102 -26.026 1.00 98.44 109 GLY A N 1
ATOM 830 C CA . GLY A 1 109 ? 11.394 1.138 -24.624 1.00 98.44 109 GLY A CA 1
ATOM 831 C C . GLY A 1 109 ? 10.477 2.319 -24.306 1.00 98.44 109 GLY A C 1
ATOM 832 O O . GLY A 1 109 ? 9.493 2.159 -23.591 1.00 98.44 109 GLY A O 1
ATOM 833 N N . ILE A 1 110 ? 10.738 3.496 -24.887 1.00 98.56 110 ILE A N 1
ATOM 834 C CA . ILE A 1 110 ? 9.881 4.682 -24.750 1.00 98.56 110 ILE A CA 1
ATOM 835 C C . ILE A 1 110 ? 8.481 4.415 -25.319 1.00 98.56 110 ILE A C 1
ATOM 837 O O . ILE A 1 110 ? 7.500 4.846 -24.716 1.00 98.56 110 ILE A O 1
ATOM 841 N N . LYS A 1 111 ? 8.357 3.694 -26.444 1.00 98.31 111 LYS A N 1
ATOM 842 C CA . LYS A 1 111 ? 7.043 3.320 -27.000 1.00 98.31 111 LYS A CA 1
ATOM 843 C C . LYS A 1 111 ? 6.274 2.410 -26.042 1.00 98.31 111 LYS A C 1
ATOM 845 O O . LYS A 1 111 ? 5.145 2.734 -25.689 1.00 98.31 111 LYS A O 1
ATOM 850 N N . ARG A 1 112 ? 6.912 1.343 -25.544 1.00 97.81 112 ARG A N 1
ATOM 851 C CA . ARG A 1 112 ? 6.307 0.440 -24.546 1.00 97.81 112 ARG A CA 1
ATOM 852 C C . ARG A 1 112 ? 5.918 1.167 -23.262 1.00 97.81 112 ARG A C 1
ATOM 854 O O . ARG A 1 112 ? 4.854 0.912 -22.706 1.00 97.81 112 ARG A O 1
ATOM 861 N N . ALA A 1 113 ? 6.740 2.112 -22.816 1.00 98.31 113 ALA A N 1
ATOM 862 C CA . ALA A 1 113 ? 6.437 2.893 -21.629 1.00 98.31 113 ALA A CA 1
ATOM 863 C C . ALA A 1 113 ? 5.239 3.834 -21.815 1.00 98.31 113 ALA A C 1
ATOM 865 O O . ALA A 1 113 ? 4.456 3.999 -20.883 1.00 98.31 113 ALA A O 1
ATOM 866 N N . ARG A 1 114 ? 5.039 4.394 -23.017 1.00 98.12 114 ARG A N 1
ATOM 867 C CA . ARG A 1 114 ? 3.816 5.149 -23.338 1.00 98.12 114 ARG A CA 1
ATOM 868 C C . ARG A 1 114 ? 2.575 4.262 -23.286 1.00 98.12 114 ARG A C 1
ATOM 870 O O . ARG A 1 114 ? 1.602 4.654 -22.659 1.00 98.12 114 ARG A O 1
ATOM 877 N N . GLU A 1 115 ? 2.632 3.052 -23.842 1.00 97.75 115 GLU A N 1
ATOM 878 C CA . GLU A 1 115 ? 1.524 2.088 -23.741 1.00 97.75 115 GLU A CA 1
ATOM 879 C C . GLU A 1 115 ? 1.219 1.720 -22.275 1.00 97.75 115 GLU A C 1
ATOM 881 O O . GLU A 1 115 ? 0.058 1.612 -21.881 1.00 97.75 115 GLU A O 1
ATOM 886 N N . ALA A 1 116 ? 2.253 1.553 -21.441 1.00 97.44 116 ALA A N 1
ATOM 887 C CA . ALA A 1 116 ? 2.087 1.301 -20.009 1.00 97.44 116 ALA A CA 1
ATOM 888 C C . ALA A 1 116 ? 1.430 2.489 -19.280 1.00 97.44 116 ALA A C 1
ATOM 890 O O . ALA A 1 116 ? 0.544 2.276 -18.450 1.00 97.44 116 ALA A O 1
ATOM 891 N N . MET A 1 117 ? 1.818 3.725 -19.620 1.00 97.06 117 MET A N 1
ATOM 892 C CA . MET A 1 117 ? 1.203 4.961 -19.113 1.00 97.06 117 MET A CA 1
ATOM 893 C C . MET A 1 117 ? -0.248 5.136 -19.567 1.00 97.06 117 MET A C 1
ATOM 895 O O . MET A 1 117 ? -1.084 5.639 -18.817 1.00 97.06 117 MET A O 1
ATOM 899 N N . GLU A 1 118 ? -0.571 4.712 -20.787 1.00 96.25 118 GLU A N 1
ATOM 900 C CA . GLU A 1 118 ? -1.937 4.741 -21.304 1.00 96.25 118 GLU A CA 1
ATOM 901 C C . GLU A 1 118 ? -2.857 3.769 -20.565 1.00 96.25 118 GLU A C 1
ATOM 903 O O . GLU A 1 118 ? -4.045 4.061 -20.425 1.00 96.25 118 GLU A O 1
ATOM 908 N N . ARG A 1 119 ? -2.337 2.639 -20.072 1.00 95.19 119 ARG A N 1
ATOM 909 C CA . ARG A 1 119 ? -3.112 1.695 -19.253 1.00 95.19 119 ARG A CA 1
ATOM 910 C C . ARG A 1 119 ? -3.327 2.200 -17.831 1.00 95.19 119 ARG A C 1
ATOM 912 O O . ARG A 1 119 ? -4.432 2.085 -17.318 1.00 95.19 119 ARG A O 1
ATOM 919 N N . SER A 1 120 ? -2.284 2.730 -17.199 1.00 97.12 120 SER A N 1
ATOM 920 C CA . SER A 1 120 ? -2.334 3.292 -15.847 1.00 97.12 120 SER A CA 1
ATOM 921 C C . SER A 1 120 ? -1.138 4.200 -15.609 1.00 97.12 120 SER A C 1
ATOM 923 O O . SER A 1 120 ? -0.048 3.884 -16.067 1.00 97.12 120 SER A O 1
ATOM 925 N N . GLN A 1 121 ? -1.305 5.288 -14.865 1.00 97.31 121 GLN A N 1
ATOM 926 C CA . GLN A 1 121 ? -0.222 6.190 -14.463 1.00 97.31 121 GLN A CA 1
ATOM 927 C C . GLN A 1 121 ? 0.309 5.895 -13.055 1.00 97.31 121 GLN A C 1
ATOM 929 O O . GLN A 1 121 ? 1.167 6.625 -12.562 1.00 97.31 121 GLN A O 1
ATOM 934 N N . TYR A 1 122 ? -0.167 4.831 -12.397 1.00 97.75 122 TYR A N 1
ATOM 935 C CA . TYR A 1 122 ? 0.315 4.460 -11.070 1.00 97.75 122 TYR A CA 1
ATOM 936 C C . TYR A 1 122 ? 1.824 4.153 -11.095 1.00 97.75 122 TYR A C 1
ATOM 938 O O . TYR A 1 122 ? 2.289 3.255 -11.809 1.00 97.75 122 TYR A O 1
ATOM 946 N N . VAL A 1 123 ? 2.582 4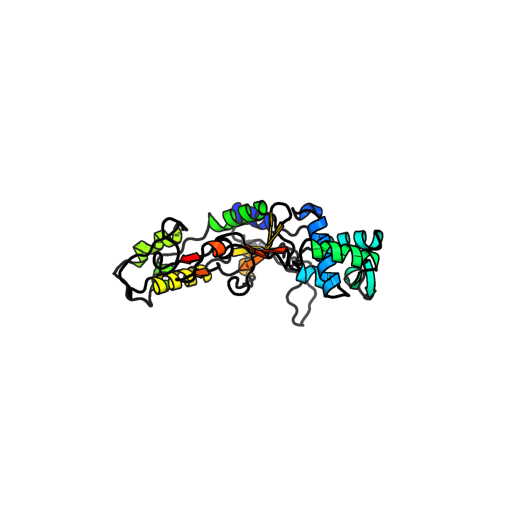.892 -10.282 1.00 97.31 123 VAL A N 1
ATOM 947 C CA . VAL A 1 123 ? 4.011 4.680 -10.024 1.00 97.31 123 VAL A CA 1
ATOM 948 C C . VAL A 1 123 ? 4.220 4.685 -8.518 1.00 97.31 123 VAL A C 1
ATOM 950 O O . VAL A 1 123 ? 4.029 5.699 -7.854 1.00 97.31 123 VAL A O 1
ATOM 953 N N . GLY A 1 124 ? 4.604 3.536 -7.983 1.00 97.56 124 GLY A N 1
ATOM 954 C CA . GLY A 1 124 ? 4.728 3.310 -6.552 1.00 97.56 124 GLY A CA 1
ATOM 955 C C . GLY A 1 124 ? 4.960 1.830 -6.263 1.00 97.56 124 GLY A C 1
ATOM 956 O O . GLY A 1 124 ? 5.310 1.083 -7.187 1.00 97.56 124 GLY A O 1
ATOM 957 N N . PRO A 1 125 ? 4.763 1.405 -5.005 1.00 98.31 125 PRO A N 1
ATOM 958 C CA . PRO A 1 125 ? 4.974 0.025 -4.600 1.00 98.31 125 PRO A CA 1
ATOM 959 C C . PRO A 1 125 ? 4.168 -0.953 -5.459 1.00 98.31 125 PRO A C 1
ATOM 961 O O . PRO A 1 125 ? 2.992 -0.729 -5.742 1.00 98.31 125 PRO A O 1
ATOM 964 N N . ALA A 1 126 ? 4.786 -2.061 -5.864 1.00 98.38 126 ALA A N 1
ATOM 965 C CA . ALA A 1 126 ? 4.085 -3.124 -6.560 1.00 98.38 126 ALA A CA 1
ATOM 966 C C . ALA A 1 126 ? 2.922 -3.616 -5.690 1.00 98.38 126 ALA A C 1
ATOM 968 O O . ALA A 1 126 ? 3.108 -3.834 -4.488 1.00 98.38 126 ALA A O 1
ATOM 969 N N . PRO A 1 127 ? 1.729 -3.797 -6.271 1.00 98.31 127 PRO A N 1
ATOM 970 C CA . PRO A 1 127 ? 0.579 -4.185 -5.488 1.00 98.31 127 PRO A CA 1
ATOM 971 C C . PRO A 1 127 ? 0.696 -5.624 -4.990 1.00 98.31 127 PRO A C 1
ATOM 973 O O . PRO A 1 127 ? 1.472 -6.450 -5.488 1.00 98.31 127 PRO A O 1
ATOM 976 N N . VAL A 1 128 ? -0.120 -5.916 -3.990 1.00 98.25 128 VAL A N 1
ATOM 977 C CA . VAL A 1 128 ? -0.299 -7.245 -3.423 1.00 98.25 128 VAL A CA 1
ATOM 978 C C . VAL A 1 128 ? -1.660 -7.791 -3.842 1.00 98.25 128 VAL A C 1
ATOM 980 O O . VAL A 1 128 ? -2.646 -7.062 -3.886 1.00 98.25 128 VAL A O 1
ATOM 983 N N . ASP A 1 129 ? -1.723 -9.078 -4.160 1.00 97.31 129 ASP A N 1
ATOM 984 C CA . ASP A 1 129 ? -2.985 -9.737 -4.486 1.00 97.31 129 ASP A CA 1
ATOM 985 C C . ASP A 1 129 ? -3.993 -9.685 -3.320 1.00 97.31 129 ASP A C 1
ATOM 987 O O . ASP A 1 129 ? -3.625 -9.813 -2.144 1.00 97.31 129 ASP A O 1
ATOM 991 N N . ILE A 1 130 ? -5.272 -9.492 -3.648 1.00 96.75 130 ILE A N 1
ATOM 992 C CA . ILE A 1 130 ? -6.347 -9.324 -2.664 1.00 96.75 130 ILE A CA 1
ATOM 993 C C . ILE A 1 130 ? -6.531 -10.547 -1.756 1.00 96.75 130 ILE A C 1
ATOM 995 O O . ILE A 1 130 ? -6.851 -10.386 -0.575 1.00 96.75 130 ILE A O 1
ATOM 999 N N . ASP A 1 131 ? -6.269 -11.762 -2.239 1.00 96.69 131 ASP A N 1
ATOM 1000 C CA . ASP A 1 131 ? -6.389 -12.970 -1.423 1.00 96.69 131 ASP A CA 1
ATOM 1001 C C . ASP A 1 131 ? -5.246 -13.049 -0.411 1.00 96.69 131 ASP A C 1
ATOM 1003 O O . ASP A 1 131 ? -5.447 -13.426 0.750 1.00 96.69 131 ASP A O 1
ATOM 1007 N N . LYS A 1 132 ? -4.033 -12.657 -0.828 1.00 97.06 132 LYS A N 1
ATOM 1008 C CA . LYS A 1 132 ? -2.871 -12.557 0.067 1.00 97.06 132 LYS A CA 1
ATOM 1009 C C . LYS A 1 132 ? -3.112 -11.497 1.146 1.00 97.06 132 LYS A C 1
ATOM 1011 O O . LYS A 1 132 ? -2.841 -11.758 2.319 1.00 97.06 132 LYS A O 1
ATOM 1016 N N . TYR A 1 133 ? -3.668 -10.347 0.764 1.00 97.25 133 TYR A N 1
ATOM 1017 C CA . TYR A 1 133 ? -4.114 -9.310 1.694 1.00 97.25 133 TYR A CA 1
ATOM 1018 C C . TYR A 1 133 ? -5.128 -9.833 2.708 1.00 97.25 133 TYR A C 1
ATOM 1020 O O . TYR A 1 133 ? -4.905 -9.733 3.913 1.00 97.25 133 TYR A O 1
ATOM 1028 N N . THR A 1 134 ? -6.204 -10.452 2.226 1.00 96.50 134 THR A N 1
ATOM 1029 C CA . THR A 1 134 ? -7.311 -10.928 3.061 1.00 96.50 134 THR A CA 1
ATOM 1030 C C . THR A 1 134 ? -6.821 -11.919 4.115 1.00 96.50 134 THR A C 1
ATOM 1032 O O . THR A 1 134 ? -7.112 -11.762 5.301 1.00 96.50 134 THR A O 1
ATOM 1035 N N . LYS A 1 135 ? -5.990 -12.890 3.714 1.00 96.25 135 LYS A N 1
ATOM 1036 C CA . LYS A 1 135 ? -5.371 -13.853 4.639 1.00 96.25 135 LYS A CA 1
ATOM 1037 C C . LYS A 1 135 ? -4.509 -13.162 5.697 1.00 96.25 135 LYS A C 1
ATOM 1039 O O . LYS A 1 135 ? -4.624 -13.481 6.877 1.00 96.25 135 LYS A O 1
ATOM 1044 N N . ALA A 1 136 ? -3.667 -12.209 5.295 1.00 95.25 136 ALA A N 1
ATOM 1045 C CA . ALA A 1 136 ? -2.795 -11.494 6.223 1.00 95.25 136 ALA A CA 1
ATOM 1046 C C . ALA A 1 136 ? -3.580 -10.642 7.231 1.00 95.25 136 ALA A C 1
ATOM 1048 O O . ALA A 1 136 ? -3.191 -10.575 8.395 1.00 95.25 136 ALA A O 1
ATOM 1049 N N . ILE A 1 137 ? -4.678 -10.003 6.817 1.00 93.94 137 ILE A N 1
ATOM 1050 C CA . ILE A 1 137 ? -5.534 -9.240 7.733 1.00 93.94 137 ILE A CA 1
ATOM 1051 C C . ILE A 1 137 ? -6.172 -10.164 8.767 1.00 93.94 137 ILE A C 1
ATOM 1053 O O . ILE A 1 137 ? -6.053 -9.890 9.958 1.00 93.94 137 ILE A O 1
ATOM 1057 N N . LEU A 1 138 ? -6.781 -11.274 8.339 1.00 92.75 138 LEU A N 1
ATOM 1058 C CA . LEU A 1 138 ? -7.436 -12.223 9.248 1.00 92.75 138 LEU A CA 1
ATOM 1059 C C . LEU A 1 138 ? -6.464 -12.768 10.305 1.00 92.75 138 LEU A C 1
ATOM 1061 O O . LEU A 1 138 ? -6.758 -12.734 11.499 1.00 92.75 138 LEU A O 1
ATOM 1065 N N . LEU A 1 139 ? -5.253 -13.159 9.894 1.00 92.06 139 LEU A N 1
ATOM 1066 C CA . LEU A 1 139 ? -4.211 -13.644 10.810 1.00 92.06 139 LEU A CA 1
ATOM 1067 C C . LEU A 1 139 ? -3.807 -12.606 11.872 1.00 92.06 139 LEU A C 1
ATOM 1069 O O . LEU A 1 139 ? -3.427 -12.972 12.988 1.00 92.06 139 LEU A O 1
ATOM 1073 N N . GLN A 1 140 ? -3.885 -11.316 11.539 1.00 90.06 140 GLN A N 1
ATOM 1074 C CA . GLN A 1 140 ? -3.544 -10.212 12.437 1.00 90.06 140 GLN A CA 1
ATOM 1075 C C . GLN A 1 140 ? -4.702 -9.783 13.342 1.00 90.06 140 GLN A C 1
ATOM 1077 O O . GLN A 1 140 ? -4.452 -9.264 14.433 1.00 90.06 140 GLN A O 1
ATOM 1082 N N . THR A 1 141 ? -5.953 -9.960 12.907 1.00 84.12 141 THR A N 1
ATOM 1083 C CA . THR A 1 141 ? -7.134 -9.451 13.617 1.00 84.12 141 THR A CA 1
ATOM 1084 C C . THR A 1 141 ? -7.795 -10.496 14.514 1.00 84.12 141 THR A C 1
ATOM 1086 O O . THR A 1 141 ? -8.15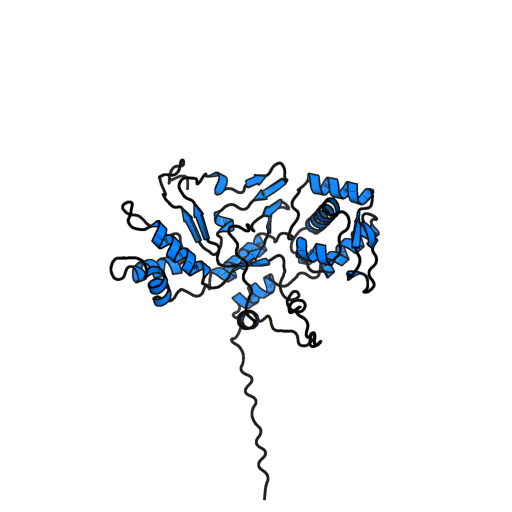5 -10.151 15.642 1.00 84.12 141 THR A O 1
ATOM 1089 N N . GLU A 1 142 ? -7.862 -11.768 14.105 1.00 74.75 142 GLU A N 1
ATOM 1090 C CA . GLU A 1 142 ? -8.538 -12.855 14.844 1.00 74.75 142 GLU A CA 1
ATOM 1091 C C . GLU A 1 142 ? -7.937 -13.132 16.232 1.00 74.75 142 GLU A C 1
ATOM 1093 O O . GLU A 1 142 ? -8.623 -13.586 17.149 1.00 74.75 142 GLU A O 1
ATOM 1098 N N . THR A 1 143 ? -6.654 -12.816 16.409 1.00 61.50 143 THR A N 1
ATOM 1099 C CA . THR A 1 143 ? -5.895 -13.085 17.641 1.00 61.50 143 THR A CA 1
ATOM 1100 C C . THR A 1 143 ? -5.412 -11.821 18.344 1.00 61.50 143 THR A C 1
ATOM 1102 O O . THR A 1 143 ? -4.544 -11.896 19.220 1.00 61.50 143 THR A O 1
ATOM 1105 N N . THR A 1 144 ? -5.951 -10.653 17.967 1.00 63.12 144 THR A N 1
ATOM 1106 C CA . THR A 1 144 ? -5.521 -9.360 18.518 1.00 63.12 144 THR A CA 1
ATOM 1107 C C . THR A 1 144 ? -5.535 -9.409 20.045 1.00 63.12 144 THR A C 1
ATOM 1109 O O . THR A 1 144 ? -6.533 -9.797 20.661 1.00 63.12 144 THR A O 1
ATOM 1112 N N . LYS A 1 145 ? -4.417 -9.019 20.678 1.00 64.50 145 LYS A N 1
ATOM 1113 C CA . LYS A 1 145 ? -4.350 -8.900 22.139 1.00 64.50 145 LYS A CA 1
ATOM 1114 C C . LYS A 1 145 ? -5.460 -7.960 22.602 1.00 64.50 145 LYS A C 1
ATOM 1116 O O . LYS A 1 145 ? -5.430 -6.771 22.307 1.00 64.50 145 LYS A O 1
ATOM 1121 N N . ARG A 1 146 ? -6.419 -8.509 23.347 1.00 73.56 146 ARG A N 1
ATOM 1122 C CA . ARG A 1 146 ? -7.519 -7.744 23.937 1.00 73.56 146 ARG A CA 1
ATOM 1123 C C . ARG A 1 146 ? -6.962 -6.653 24.852 1.00 73.56 146 ARG A C 1
ATOM 1125 O O . ARG A 1 146 ? -6.072 -6.924 25.665 1.00 73.56 146 ARG A O 1
ATOM 1132 N N . PHE A 1 147 ? -7.511 -5.449 24.749 1.00 82.00 147 PHE A N 1
ATOM 1133 C CA . PHE A 1 147 ? -7.225 -4.355 25.666 1.00 82.00 147 PHE A CA 1
ATOM 1134 C C . PHE A 1 147 ? -7.649 -4.753 27.076 1.00 82.00 147 PHE A C 1
ATOM 1136 O O . PHE A 1 147 ? -8.768 -5.228 27.308 1.00 82.00 147 PHE A O 1
ATOM 1143 N N . ARG A 1 148 ? -6.738 -4.571 28.031 1.00 86.88 148 ARG A N 1
ATOM 1144 C CA . ARG A 1 148 ? -7.013 -4.803 29.450 1.00 86.88 148 ARG A CA 1
ATOM 1145 C C . ARG A 1 148 ? -7.970 -3.722 29.963 1.00 86.88 148 ARG A C 1
ATOM 1147 O O . ARG A 1 148 ? -7.857 -2.583 29.515 1.00 86.88 148 ARG A O 1
ATOM 1154 N N . PRO A 1 149 ? -8.826 -4.017 30.960 1.00 86.62 149 PRO A N 1
ATOM 1155 C CA . PRO A 1 149 ? -9.723 -3.018 31.546 1.00 86.62 149 PRO A CA 1
ATOM 1156 C C . PRO A 1 149 ? -9.014 -1.718 31.951 1.00 86.62 149 PRO A C 1
ATOM 1158 O O . PRO A 1 149 ? -9.482 -0.643 31.606 1.00 86.62 149 PRO A O 1
ATOM 1161 N N . ALA A 1 150 ? -7.824 -1.818 32.554 1.00 88.44 150 ALA A N 1
ATOM 1162 C CA . ALA A 1 150 ? -7.021 -0.656 32.941 1.00 88.44 150 ALA A CA 1
ATOM 1163 C C . ALA A 1 150 ? -6.605 0.240 31.756 1.00 88.44 150 ALA A C 1
ATOM 1165 O O . ALA A 1 150 ? -6.478 1.446 31.921 1.00 88.44 150 ALA A O 1
ATOM 1166 N N . GLN A 1 151 ? -6.403 -0.325 30.559 1.00 87.94 151 GLN A N 1
ATOM 1167 C CA . GLN A 1 151 ? -6.075 0.461 29.362 1.00 87.94 151 GLN A CA 1
ATOM 1168 C C . GLN A 1 151 ? -7.294 1.248 28.874 1.00 87.94 151 GLN A C 1
ATOM 1170 O O . GLN A 1 151 ? -7.159 2.409 28.505 1.00 87.94 151 GLN A O 1
ATOM 1175 N N . VAL A 1 152 ? -8.481 0.631 28.923 1.00 88.44 152 VAL A N 1
ATOM 1176 C CA . VAL A 1 152 ? -9.750 1.287 28.570 1.00 88.44 152 VAL A CA 1
ATOM 1177 C C . VAL A 1 152 ? -10.073 2.398 29.570 1.00 88.44 152 VAL A C 1
ATOM 1179 O O . VAL A 1 152 ? -10.407 3.509 29.172 1.00 88.44 152 VAL A O 1
ATOM 1182 N N . GLU A 1 153 ? -9.917 2.122 30.866 1.00 89.06 153 GLU A N 1
ATOM 1183 C CA . GLU A 1 153 ? -10.098 3.103 31.939 1.00 89.06 153 GLU A CA 1
ATOM 1184 C C . GLU A 1 153 ? -9.139 4.289 31.775 1.00 89.06 153 GLU A C 1
ATOM 1186 O O . GLU A 1 153 ? -9.567 5.440 31.792 1.00 89.06 153 GLU A O 1
ATOM 1191 N N . GLN A 1 154 ? -7.854 4.021 31.526 1.00 90.06 154 GLN A N 1
ATOM 1192 C CA . GLN A 1 154 ? -6.861 5.064 31.283 1.00 90.06 154 GLN A CA 1
ATOM 1193 C C . GLN A 1 154 ? -7.201 5.902 30.044 1.00 90.06 154 GLN A C 1
ATOM 1195 O O . GLN A 1 154 ? -7.134 7.131 30.109 1.00 90.06 154 GLN A O 1
ATOM 1200 N N . ALA A 1 155 ? -7.596 5.263 28.938 1.00 89.81 155 ALA A N 1
ATOM 1201 C CA . ALA A 1 155 ? -7.967 5.955 27.706 1.00 89.81 155 ALA A CA 1
ATOM 1202 C C . ALA A 1 155 ? -9.153 6.905 27.918 1.00 89.81 155 ALA A C 1
ATOM 1204 O O . ALA A 1 155 ? -9.167 7.990 27.349 1.00 89.81 155 ALA A O 1
ATOM 1205 N N . LEU A 1 156 ? -10.110 6.540 28.774 1.00 90.06 156 LEU A N 1
ATOM 1206 C C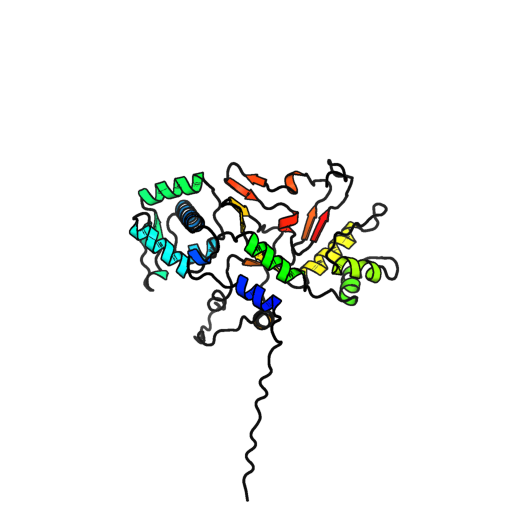A . LEU A 1 156 ? -11.314 7.330 29.049 1.00 90.06 156 LEU A CA 1
ATOM 1207 C C . LEU A 1 156 ? -11.190 8.254 30.273 1.00 90.06 156 LEU A C 1
ATOM 1209 O O . LEU A 1 156 ? -12.098 9.038 30.525 1.00 90.06 156 LEU A O 1
ATOM 1213 N N . SER A 1 157 ? -10.080 8.199 31.016 1.00 89.56 157 SER A N 1
ATOM 1214 C CA . SER A 1 157 ? -9.900 8.891 32.309 1.00 89.56 157 SER A CA 1
ATOM 1215 C C . SER A 1 157 ? -10.024 10.418 32.262 1.00 89.56 157 SER A C 1
ATOM 1217 O O . SER A 1 157 ? -10.308 11.049 33.276 1.00 89.56 157 SER A O 1
ATOM 1219 N N . HIS A 1 158 ? -9.827 11.018 31.089 1.00 89.19 158 HIS A N 1
ATOM 1220 C CA . HIS A 1 158 ? -9.975 12.455 30.865 1.00 89.19 158 HIS A CA 1
ATOM 1221 C C . HIS A 1 158 ? -11.431 12.883 30.593 1.00 89.19 158 HIS A C 1
ATOM 1223 O O . HIS A 1 158 ? -11.694 14.073 30.425 1.00 89.19 158 HIS A O 1
ATOM 1229 N N . LEU A 1 159 ? -12.376 11.934 30.545 1.00 88.06 159 LEU A N 1
ATOM 1230 C CA . LEU A 1 159 ? -13.795 12.166 30.284 1.00 88.06 159 LEU A CA 1
ATOM 1231 C C . LEU A 1 159 ? -14.628 11.962 31.552 1.00 88.06 159 LEU A C 1
ATOM 1233 O O . LEU A 1 159 ? -14.427 11.016 32.311 1.00 88.06 159 LEU A O 1
ATOM 1237 N N . ILE A 1 160 ? -15.623 12.826 31.754 1.00 88.06 160 ILE A N 1
ATOM 1238 C CA . ILE A 1 160 ? -16.599 12.675 32.837 1.00 88.06 160 ILE A CA 1
ATOM 1239 C C . ILE A 1 160 ? -17.688 11.712 32.355 1.00 88.06 160 ILE A C 1
ATOM 1241 O O . ILE A 1 160 ? -18.579 12.101 31.601 1.00 88.06 160 ILE A O 1
ATOM 1245 N N . LEU A 1 161 ? -17.600 10.447 32.769 1.00 86.44 161 LEU A N 1
ATOM 1246 C CA . LEU A 1 161 ? -18.497 9.372 32.337 1.00 86.44 161 LEU A CA 1
ATOM 1247 C C . LEU A 1 161 ? -19.241 8.742 33.526 1.00 86.44 161 LEU A C 1
ATOM 1249 O O . LEU A 1 161 ? -18.754 8.801 34.657 1.00 86.44 161 LEU A O 1
ATOM 1253 N N . PRO A 1 162 ? -20.412 8.112 33.295 1.00 86.25 162 PRO A N 1
ATOM 1254 C CA . PRO A 1 162 ? -21.108 7.354 34.330 1.00 86.25 162 PRO A CA 1
ATOM 1255 C C . PRO A 1 162 ? -20.220 6.268 34.946 1.00 86.25 162 PRO A C 1
ATOM 1257 O O . PRO A 1 162 ? -19.386 5.666 34.267 1.00 86.25 162 PRO A O 1
ATOM 1260 N N . GLU A 1 163 ? -20.445 5.960 36.223 1.00 85.19 163 GLU A N 1
ATOM 1261 C CA . GLU A 1 163 ? -19.689 4.918 36.919 1.00 85.19 163 GLU A CA 1
ATOM 1262 C C . GLU A 1 163 ? -19.773 3.576 36.161 1.00 85.19 163 GLU A C 1
ATOM 1264 O O . GLU A 1 163 ? -20.851 3.157 35.724 1.00 85.19 163 GLU A O 1
ATOM 1269 N N . LYS A 1 164 ? -18.633 2.887 36.013 1.00 84.44 164 LYS A N 1
ATOM 1270 C CA . LYS A 1 164 ? -18.498 1.594 35.309 1.00 84.44 164 LYS A CA 1
ATOM 1271 C C . LYS A 1 164 ? -18.800 1.650 33.802 1.00 84.44 164 LYS A C 1
ATOM 1273 O O . LYS A 1 164 ? -19.085 0.609 33.203 1.00 84.44 164 LYS A O 1
ATOM 1278 N N . PHE A 1 165 ? -18.772 2.827 33.171 1.00 86.50 165 PHE A N 1
ATOM 1279 C CA . PHE A 1 165 ? -18.943 2.951 31.718 1.00 86.50 165 PHE A CA 1
ATOM 1280 C C . PHE A 1 165 ? -17.841 2.217 30.933 1.00 86.50 165 PHE A C 1
ATOM 1282 O O . PHE A 1 165 ? -18.133 1.504 29.972 1.00 86.50 165 PHE A O 1
ATOM 1289 N N . ASP A 1 166 ? -16.596 2.303 31.401 1.00 83.75 166 ASP A N 1
ATOM 1290 C CA . ASP A 1 166 ? -15.424 1.558 30.920 1.00 83.75 166 ASP A CA 1
ATOM 1291 C C . ASP A 1 166 ? -15.688 0.041 30.832 1.00 83.75 166 ASP A C 1
ATOM 1293 O O . ASP A 1 166 ? -15.332 -0.615 29.850 1.00 83.75 166 ASP A O 1
ATOM 1297 N N . ARG A 1 167 ? -16.414 -0.515 31.812 1.00 85.25 167 ARG A N 1
ATOM 1298 C CA . ARG A 1 167 ? -16.768 -1.943 31.856 1.00 85.25 167 ARG A CA 1
ATOM 1299 C C . ARG A 1 167 ? -17.813 -2.342 30.820 1.00 85.25 167 ARG A C 1
ATOM 1301 O O . ARG A 1 167 ? -17.884 -3.517 30.469 1.00 85.25 167 ARG A O 1
ATOM 1308 N N . LYS A 1 168 ? -18.629 -1.396 30.348 1.00 84.00 168 LYS A N 1
ATOM 1309 C CA . LYS A 1 168 ? -19.623 -1.628 29.288 1.00 84.00 168 LYS A CA 1
ATOM 1310 C C . LYS A 1 168 ? -18.999 -1.506 27.903 1.00 84.00 168 LYS A C 1
ATOM 1312 O O . LYS A 1 168 ? -19.290 -2.321 27.035 1.00 84.00 168 LYS A O 1
ATOM 1317 N N . ILE A 1 169 ? -18.136 -0.509 27.710 1.00 85.00 169 ILE A N 1
ATOM 1318 C CA . ILE A 1 169 ? -17.533 -0.214 26.406 1.00 85.00 169 ILE A CA 1
ATOM 1319 C C . ILE A 1 169 ? -16.348 -1.134 26.089 1.00 85.00 169 ILE A C 1
ATOM 1321 O O . ILE A 1 169 ? -16.179 -1.542 24.945 1.00 85.00 169 ILE A O 1
ATOM 1325 N N . GLY A 1 170 ? -15.567 -1.534 27.098 1.00 85.38 170 GLY A N 1
ATOM 1326 C CA . GLY A 1 170 ? -14.383 -2.378 26.924 1.00 85.38 170 GLY A CA 1
ATOM 1327 C C . GLY A 1 170 ? -14.650 -3.693 26.176 1.00 85.38 170 GLY A C 1
ATOM 1328 O O . GLY A 1 170 ? -13.908 -4.003 25.243 1.00 85.38 170 GLY A O 1
ATOM 1329 N N . PRO A 1 171 ? -15.702 -4.468 26.515 1.00 85.38 171 PRO A N 1
ATOM 1330 C CA . PRO A 1 171 ? -16.080 -5.658 25.754 1.00 85.38 171 PRO A CA 1
ATOM 1331 C C . PRO A 1 171 ? -16.423 -5.376 24.287 1.00 85.38 171 PRO A C 1
ATOM 1333 O O . PRO A 1 171 ? -16.027 -6.164 23.436 1.00 85.38 171 PRO A O 1
ATOM 1336 N N . ALA A 1 172 ? -17.104 -4.263 23.993 1.00 83.50 172 ALA A N 1
ATOM 1337 C CA . ALA A 1 172 ? -17.490 -3.887 22.630 1.00 83.50 172 ALA A CA 1
ATOM 1338 C C . ALA A 1 172 ? -16.287 -3.442 21.782 1.00 83.50 172 ALA A C 1
ATOM 1340 O O . ALA A 1 172 ? -16.194 -3.774 20.607 1.00 83.50 172 ALA A O 1
ATOM 1341 N N . VAL A 1 173 ? -15.318 -2.743 22.382 1.00 83.12 173 VAL A N 1
ATOM 1342 C CA . VAL A 1 173 ? -14.058 -2.414 21.693 1.00 83.12 173 VAL A CA 1
ATOM 1343 C C . VAL A 1 173 ? -13.248 -3.685 21.420 1.00 83.12 173 VAL A C 1
ATOM 1345 O O . VAL A 1 173 ? -12.689 -3.854 20.341 1.00 83.12 173 VAL A O 1
ATOM 1348 N N . ASN A 1 174 ? -13.218 -4.616 22.376 1.00 83.56 174 ASN A N 1
ATOM 1349 C CA . ASN A 1 174 ? -12.488 -5.877 22.242 1.00 83.56 174 ASN A CA 1
ATOM 1350 C C . ASN A 1 174 ? -13.149 -6.901 21.310 1.00 83.56 174 ASN A C 1
ATOM 1352 O O . ASN A 1 174 ? -12.461 -7.824 20.874 1.00 83.56 174 ASN A O 1
ATOM 1356 N N . SER A 1 175 ? -14.452 -6.795 21.032 1.00 80.69 175 SER A N 1
ATOM 1357 C CA . SER A 1 175 ? -15.119 -7.679 20.071 1.00 80.69 175 SER A CA 1
ATOM 1358 C C . SER A 1 175 ? -14.773 -7.332 18.625 1.00 80.69 175 SER A C 1
ATOM 1360 O O . SER A 1 175 ? -14.989 -8.170 17.756 1.00 80.69 175 SER A O 1
ATOM 1362 N N . GLY A 1 176 ? -14.243 -6.130 18.357 1.00 77.00 176 GLY A N 1
ATOM 1363 C CA . GLY A 1 176 ? -13.925 -5.676 16.999 1.00 77.00 176 GLY A CA 1
ATOM 1364 C C . GLY A 1 176 ? -15.158 -5.545 16.097 1.00 77.00 176 GLY A C 1
ATOM 1365 O O . GLY A 1 176 ? -15.028 -5.496 14.879 1.00 77.00 176 GLY A O 1
ATOM 1366 N N . THR A 1 177 ? -16.354 -5.531 16.689 1.00 79.50 177 THR A N 1
ATOM 1367 C CA . THR A 1 177 ? -17.633 -5.395 15.986 1.00 79.50 177 THR A CA 1
ATOM 1368 C C . THR A 1 177 ? -18.036 -3.931 15.885 1.00 79.50 177 THR A C 1
ATOM 1370 O O . THR A 1 177 ? -17.618 -3.111 16.704 1.00 79.50 177 THR A O 1
ATOM 1373 N N . SER A 1 178 ? -18.926 -3.614 14.947 1.00 82.56 178 SER A N 1
ATOM 1374 C CA . SER A 1 178 ? -19.526 -2.283 14.844 1.00 82.56 178 SER A CA 1
ATOM 1375 C C . SER A 1 178 ? -20.185 -1.862 16.160 1.00 82.56 178 SER A C 1
ATOM 1377 O O . SER A 1 178 ? -20.896 -2.640 16.801 1.00 82.56 178 SER A O 1
ATOM 1379 N N . LEU A 1 179 ? -19.949 -0.613 16.554 1.00 83.12 179 LEU A N 1
ATOM 1380 C CA . LEU A 1 179 ? -20.478 -0.008 17.769 1.00 83.12 179 LEU A CA 1
ATOM 1381 C C . LEU A 1 179 ? -21.249 1.257 17.400 1.00 83.12 179 LEU A C 1
ATOM 1383 O O . LEU A 1 179 ? -20.712 2.141 16.739 1.00 83.12 179 LEU A O 1
ATOM 1387 N N . PHE A 1 180 ? -22.482 1.367 17.891 1.00 83.38 180 PHE A N 1
ATOM 1388 C CA . PHE A 1 180 ? -23.302 2.560 17.717 1.00 83.38 180 PHE A CA 1
ATOM 1389 C C . PHE A 1 180 ? -23.415 3.334 19.035 1.00 83.38 180 PHE A C 1
ATOM 1391 O O . PHE A 1 180 ? -23.990 2.841 20.008 1.00 83.38 180 PHE A O 1
ATOM 1398 N N . LEU A 1 181 ? -22.860 4.549 19.077 1.00 80.69 181 LEU A N 1
ATOM 1399 C CA . LEU A 1 181 ? -22.965 5.453 20.224 1.00 80.69 181 LEU A CA 1
ATOM 1400 C C . LEU A 1 181 ? -24.112 6.443 19.995 1.00 80.69 181 LEU A C 1
ATOM 1402 O O . LEU A 1 181 ? -24.035 7.297 19.117 1.00 80.69 181 LEU A O 1
ATOM 1406 N N . TYR A 1 182 ? -25.162 6.365 20.813 1.00 78.75 182 TYR A N 1
ATOM 1407 C CA . TYR A 1 182 ? -26.340 7.231 20.703 1.00 78.75 182 TYR A CA 1
ATOM 1408 C C . TYR A 1 182 ? -26.591 8.040 21.979 1.00 78.75 182 TYR A C 1
ATOM 1410 O O . TYR A 1 182 ? -26.234 7.641 23.086 1.00 78.75 182 TYR A O 1
ATOM 1418 N N . GLY A 1 183 ? -27.213 9.210 21.819 1.00 77.75 183 GLY A N 1
ATOM 1419 C CA . GLY A 1 183 ? -27.594 10.094 22.920 1.00 77.75 183 GLY A CA 1
ATOM 1420 C C . GLY A 1 183 ? -27.692 11.565 22.498 1.00 77.75 183 GLY A C 1
ATOM 1421 O O . GLY A 1 183 ? -27.295 11.899 21.377 1.00 77.75 183 GLY A O 1
ATOM 1422 N N . PRO A 1 184 ? -28.179 12.454 23.384 1.00 76.31 184 PRO A N 1
ATOM 1423 C CA . PRO A 1 184 ? -28.271 13.894 23.128 1.00 76.31 184 PRO A CA 1
ATOM 1424 C C . PRO A 1 184 ? -26.959 14.528 22.609 1.00 76.31 184 PRO A C 1
ATOM 1426 O O . PRO A 1 184 ? -25.867 14.009 22.889 1.00 76.31 184 PRO A O 1
ATOM 1429 N N . PRO A 1 185 ? -27.028 15.630 21.832 1.00 78.00 185 PRO A N 1
ATOM 1430 C CA . PRO A 1 185 ? -25.840 16.393 21.442 1.00 78.00 185 PRO A CA 1
ATOM 1431 C C . PRO A 1 185 ? -25.115 16.936 22.685 1.00 78.00 185 PRO A C 1
ATOM 1433 O O . PRO A 1 185 ? -25.749 17.222 23.696 1.00 78.00 185 PRO A O 1
ATOM 1436 N N . GLY A 1 186 ? -23.785 17.046 22.621 1.00 77.31 186 GLY A N 1
ATOM 1437 C CA . GLY A 1 186 ? -22.965 17.556 23.732 1.00 77.31 186 GLY A CA 1
ATOM 1438 C C . GLY A 1 186 ? -22.509 16.520 24.772 1.00 77.31 186 GLY A C 1
ATOM 1439 O O . GLY A 1 186 ? -21.699 16.854 25.626 1.00 77.31 186 GLY A O 1
ATOM 1440 N N . ASN A 1 187 ? -22.928 15.252 24.675 1.00 79.56 187 ASN A N 1
ATOM 1441 C CA . ASN A 1 187 ? -22.519 14.185 25.612 1.00 79.56 187 ASN A CA 1
ATOM 1442 C C . ASN A 1 187 ? -21.158 13.525 25.290 1.00 79.56 187 ASN A C 1
ATOM 1444 O O . ASN A 1 187 ? -20.897 12.409 25.731 1.00 79.56 187 ASN A O 1
ATOM 1448 N N . GLY A 1 188 ? -20.310 14.168 24.480 1.00 83.56 188 GLY A N 1
ATOM 1449 C CA . GLY A 1 188 ? -18.944 13.697 24.218 1.00 83.56 188 GLY A CA 1
ATOM 1450 C C . GLY A 1 188 ? -18.827 12.396 23.413 1.00 83.56 188 GLY A C 1
ATOM 1451 O O . GLY A 1 188 ? -17.822 11.710 23.542 1.00 83.56 188 GLY A O 1
ATOM 1452 N N . LYS A 1 189 ? -19.823 12.035 22.587 1.00 86.81 189 LYS A N 1
ATOM 1453 C CA . LYS A 1 189 ? -19.800 10.808 21.756 1.00 86.81 189 LYS A CA 1
ATOM 1454 C C . LYS A 1 189 ? -18.561 10.744 20.856 1.00 86.81 189 LYS A C 1
ATOM 1456 O O . LYS A 1 189 ? -17.824 9.764 20.910 1.00 86.81 189 LYS A O 1
ATOM 1461 N N . THR A 1 190 ? -18.307 11.820 20.112 1.00 86.62 190 THR A N 1
ATOM 1462 C CA . THR A 1 190 ? -17.115 11.989 19.271 1.00 86.62 190 THR A CA 1
ATOM 1463 C C . THR A 1 190 ? -15.843 11.884 20.106 1.00 86.62 190 THR A C 1
ATOM 1465 O O . THR A 1 190 ? -14.934 11.142 19.761 1.00 86.62 190 THR A O 1
ATOM 1468 N N . THR A 1 191 ? -15.814 12.520 21.279 1.00 89.94 191 THR A N 1
ATOM 1469 C CA . THR A 1 191 ? -14.653 12.493 22.178 1.00 89.94 191 THR A CA 1
ATOM 1470 C C . THR A 1 191 ? -14.368 11.092 22.736 1.00 89.94 191 THR A C 1
ATOM 1472 O O . THR A 1 191 ? -13.212 10.689 22.834 1.00 89.94 191 THR A O 1
ATOM 1475 N N . ILE A 1 192 ? -15.407 10.311 23.063 1.00 89.56 192 ILE A N 1
ATOM 1476 C CA . ILE A 1 192 ? -15.267 8.899 23.454 1.00 89.56 192 ILE A CA 1
ATOM 1477 C C . ILE A 1 192 ? -14.687 8.093 22.287 1.00 89.56 192 ILE A C 1
ATOM 1479 O O . ILE A 1 192 ? -13.765 7.304 22.487 1.00 89.56 192 ILE A O 1
ATOM 1483 N N . ALA A 1 193 ? -15.205 8.289 21.074 1.00 88.50 193 ALA A N 1
ATOM 1484 C CA . ALA A 1 193 ? -14.738 7.572 19.896 1.00 88.50 193 ALA A CA 1
ATOM 1485 C C . ALA A 1 193 ? -13.274 7.913 19.555 1.00 88.50 193 ALA A C 1
ATOM 1487 O O . ALA A 1 193 ? -12.477 7.008 19.323 1.00 88.50 193 ALA A O 1
ATOM 1488 N N . GLU A 1 194 ? -12.880 9.185 19.643 1.00 89.38 194 GLU A N 1
ATOM 1489 C CA . GLU A 1 194 ? -11.487 9.630 19.508 1.00 89.38 194 GLU A CA 1
ATOM 1490 C C . GLU A 1 194 ? -10.560 9.009 20.558 1.00 89.38 194 GLU A C 1
ATOM 1492 O O . GLU A 1 194 ? -9.441 8.603 20.240 1.00 89.38 194 GLU A O 1
ATOM 1497 N N . ALA A 1 195 ? -11.006 8.923 21.814 1.00 90.75 195 ALA A N 1
ATOM 1498 C CA . ALA A 1 195 ? -10.236 8.288 22.878 1.00 90.75 195 ALA A CA 1
ATOM 1499 C C . ALA A 1 195 ? -9.997 6.796 22.585 1.00 90.75 195 ALA A C 1
ATOM 1501 O O . ALA A 1 195 ? -8.889 6.291 22.783 1.00 90.75 195 ALA A O 1
ATOM 1502 N N . ILE A 1 196 ? -11.010 6.100 22.056 1.00 88.94 196 ILE A N 1
ATOM 1503 C CA . ILE A 1 196 ? -10.888 4.700 21.633 1.00 88.94 196 ILE A CA 1
ATOM 1504 C C . ILE A 1 196 ? -9.963 4.578 20.414 1.00 88.94 196 ILE A C 1
ATOM 1506 O O . ILE A 1 196 ? -9.101 3.701 20.407 1.00 88.94 196 ILE A O 1
ATOM 1510 N N . ALA A 1 197 ? -10.085 5.459 19.418 1.00 88.50 197 ALA A N 1
ATOM 1511 C CA . ALA A 1 197 ? -9.215 5.475 18.242 1.00 88.50 197 ALA A CA 1
ATOM 1512 C C . ALA A 1 197 ? -7.736 5.634 18.632 1.00 88.50 197 ALA A C 1
ATOM 1514 O O . ALA A 1 197 ? -6.893 4.852 18.199 1.00 88.50 197 ALA A O 1
ATOM 1515 N N . LYS A 1 198 ? -7.426 6.576 19.533 1.00 89.94 198 LYS A N 1
ATOM 1516 C CA . LYS A 1 198 ? -6.067 6.776 20.070 1.00 89.94 198 LYS A CA 1
ATOM 1517 C C . LYS A 1 198 ? -5.557 5.549 20.825 1.00 89.94 198 LYS A C 1
ATOM 1519 O O . LYS A 1 198 ? -4.392 5.181 20.692 1.00 89.94 198 LYS A O 1
ATOM 1524 N N . MET A 1 199 ? -6.421 4.891 21.599 1.00 89.12 199 MET A N 1
ATOM 1525 C CA . MET A 1 199 ? -6.073 3.645 22.287 1.00 89.12 199 MET A CA 1
ATOM 1526 C C . MET A 1 199 ? -5.764 2.511 21.297 1.00 89.12 199 MET A C 1
ATOM 1528 O O . MET A 1 199 ? -4.824 1.750 21.524 1.00 89.12 199 MET A O 1
ATOM 1532 N N . LEU A 1 200 ? -6.529 2.401 20.204 1.00 86.69 200 LEU A N 1
ATOM 1533 C CA . LEU A 1 200 ? -6.298 1.417 19.143 1.00 86.69 200 LEU A CA 1
ATOM 1534 C C . LEU A 1 200 ? -4.982 1.677 18.404 1.00 86.69 200 LEU A C 1
ATOM 1536 O O . LEU A 1 200 ? -4.207 0.737 18.219 1.00 86.69 200 LEU A O 1
ATOM 1540 N N . ALA A 1 201 ? -4.715 2.935 18.043 1.00 85.75 201 ALA A N 1
ATOM 1541 C CA . ALA A 1 201 ? -3.477 3.360 17.392 1.00 85.75 201 ALA A CA 1
ATOM 1542 C C . ALA A 1 201 ? -2.241 3.054 18.259 1.00 85.75 201 ALA A C 1
ATOM 1544 O O . ALA A 1 201 ? -1.271 2.484 17.767 1.00 85.75 201 ALA A O 1
ATOM 1545 N N . GLY A 1 202 ? -2.323 3.306 19.573 1.00 83.25 202 GLY A N 1
ATOM 1546 C CA . GLY A 1 202 ? -1.278 2.959 20.549 1.00 83.25 202 GLY A CA 1
ATOM 1547 C C . GLY A 1 202 ? -1.184 1.467 20.909 1.00 83.25 202 GLY A C 1
ATOM 1548 O O . GLY A 1 202 ? -0.437 1.095 21.818 1.00 83.25 202 GLY A O 1
ATOM 1549 N N . GLY A 1 203 ? -1.975 0.612 20.256 1.00 82.75 203 GLY A N 1
ATOM 1550 C CA . GLY A 1 203 ? -1.995 -0.833 20.450 1.00 82.75 203 GLY A CA 1
ATOM 1551 C C . GLY A 1 203 ? -0.880 -1.568 19.700 1.00 82.75 203 GLY A C 1
ATOM 1552 O O . GLY A 1 203 ? 0.225 -1.070 19.503 1.00 82.75 203 GLY A O 1
ATOM 1553 N N . GLN A 1 204 ? -1.156 -2.814 19.299 1.00 84.75 204 GLN A N 1
ATOM 1554 C CA . GLN A 1 204 ? -0.236 -3.548 18.426 1.00 84.75 204 GLN A CA 1
ATOM 1555 C C . GLN A 1 204 ? -0.337 -3.006 16.992 1.00 84.75 204 GLN A C 1
ATOM 1557 O O . GLN A 1 204 ? -1.457 -2.993 16.466 1.00 84.75 204 GLN A O 1
ATOM 1562 N N . PRO A 1 205 ? 0.797 -2.638 16.359 1.00 90.75 205 PRO A N 1
ATOM 1563 C CA . PRO A 1 205 ? 0.833 -2.226 14.961 1.00 90.75 205 PRO A CA 1
ATOM 1564 C C . PRO A 1 205 ? 0.265 -3.276 14.007 1.00 90.75 205 PRO A C 1
ATOM 1566 O O . PRO A 1 205 ? 0.150 -4.455 14.359 1.00 90.75 205 PRO A O 1
ATOM 1569 N N . ILE A 1 206 ? -0.044 -2.846 12.787 1.00 92.75 206 ILE A N 1
ATOM 1570 C CA . ILE A 1 206 ? -0.608 -3.687 11.733 1.00 92.75 206 ILE A CA 1
ATOM 1571 C C . ILE A 1 206 ? 0.226 -3.614 10.452 1.00 92.75 206 ILE A C 1
ATOM 1573 O O . ILE A 1 206 ? 0.726 -2.559 10.073 1.00 92.75 206 ILE A O 1
ATOM 1577 N N . TRP A 1 207 ? 0.360 -4.752 9.778 1.00 95.25 207 TRP A N 1
ATOM 1578 C CA . TRP A 1 207 ? 0.922 -4.859 8.439 1.00 95.25 207 TRP A CA 1
ATOM 1579 C C . TRP A 1 207 ? -0.158 -4.611 7.394 1.00 95.25 207 TRP A C 1
ATOM 1581 O O . TRP A 1 207 ? -1.136 -5.364 7.324 1.00 95.25 207 TRP A O 1
ATOM 1591 N N . LEU A 1 208 ? 0.055 -3.598 6.557 1.00 97.31 208 LEU A N 1
ATOM 1592 C CA . LEU A 1 208 ? -0.808 -3.264 5.426 1.00 97.31 208 LEU A CA 1
ATOM 1593 C C . LEU A 1 208 ? 0.040 -3.118 4.156 1.00 97.31 208 LEU A C 1
ATOM 1595 O O . LEU A 1 208 ? 1.163 -2.614 4.223 1.00 97.31 208 LEU A O 1
ATOM 1599 N N . PRO A 1 209 ? -0.451 -3.556 2.990 1.00 97.94 209 PRO A N 1
ATOM 1600 C CA . PRO A 1 209 ? 0.229 -3.294 1.737 1.00 97.94 209 PRO A CA 1
ATOM 1601 C C . PRO A 1 209 ? -0.030 -1.858 1.280 1.00 97.94 209 PRO A C 1
ATOM 1603 O O . PRO A 1 209 ? -1.097 -1.297 1.529 1.00 97.94 209 PRO A O 1
ATOM 1606 N N . TYR A 1 210 ? 0.920 -1.270 0.555 1.00 98.38 210 TYR A N 1
ATOM 1607 C CA . TYR A 1 210 ? 0.738 0.084 0.017 1.00 98.38 210 TYR A CA 1
ATOM 1608 C C . TYR A 1 210 ? -0.306 0.140 -1.107 1.00 98.38 210 TYR A C 1
ATOM 1610 O O . TYR A 1 210 ? -0.994 1.147 -1.286 1.00 98.38 210 TYR A O 1
ATOM 1618 N N . ALA A 1 211 ? -0.430 -0.947 -1.865 1.00 98.44 211 ALA A N 1
ATOM 1619 C CA . ALA A 1 211 ? -1.410 -1.102 -2.926 1.00 98.44 211 ALA A CA 1
ATOM 1620 C C . ALA A 1 211 ? -1.845 -2.561 -3.061 1.00 98.44 211 ALA A C 1
ATOM 1622 O O . ALA A 1 211 ? -1.111 -3.490 -2.714 1.00 98.44 211 ALA A O 1
ATOM 1623 N N . LEU A 1 212 ? -3.040 -2.749 -3.608 1.00 98.38 212 LEU A N 1
ATOM 1624 C CA . LEU A 1 212 ? -3.645 -4.038 -3.900 1.00 98.38 212 LEU A CA 1
ATOM 1625 C C . LEU A 1 212 ? -3.870 -4.205 -5.395 1.00 98.38 212 LEU A C 1
ATOM 1627 O O . LEU A 1 212 ? -3.903 -3.227 -6.144 1.00 98.38 212 LEU A O 1
ATOM 1631 N N . THR A 1 213 ? -4.043 -5.447 -5.832 1.00 97.62 213 THR A N 1
ATOM 1632 C CA . THR A 1 213 ? -4.494 -5.737 -7.187 1.00 97.62 213 THR A CA 1
ATOM 1633 C C . THR A 1 213 ? -5.664 -6.710 -7.211 1.00 97.62 213 THR A C 1
ATOM 1635 O O . THR A 1 213 ? -5.703 -7.668 -6.441 1.00 97.62 213 THR A O 1
ATOM 1638 N N . VAL A 1 214 ? -6.621 -6.441 -8.102 1.00 95.62 214 VAL A N 1
ATOM 1639 C CA . VAL A 1 214 ? -7.783 -7.294 -8.384 1.00 95.62 214 VAL A CA 1
ATOM 1640 C C . VAL A 1 214 ? -7.990 -7.307 -9.893 1.00 95.62 214 VAL A C 1
ATOM 1642 O O . VAL A 1 214 ? -8.166 -6.254 -10.503 1.00 95.62 214 VAL A O 1
ATOM 1645 N N . GLY A 1 215 ? -7.914 -8.481 -10.525 1.00 89.38 215 GLY A N 1
ATOM 1646 C CA . GLY A 1 215 ? -8.081 -8.597 -11.981 1.00 89.38 215 GLY A CA 1
ATOM 1647 C C . GLY A 1 215 ? -7.096 -7.740 -12.795 1.00 89.38 215 GLY A C 1
ATOM 1648 O O . GLY A 1 215 ? -7.447 -7.247 -13.864 1.00 89.38 215 GLY A O 1
ATOM 1649 N N . GLY A 1 216 ? -5.887 -7.500 -12.273 1.00 87.94 216 GLY A N 1
ATOM 1650 C CA . GLY A 1 216 ? -4.863 -6.655 -12.902 1.00 87.94 216 GLY A CA 1
ATOM 1651 C C . GLY A 1 216 ? -5.062 -5.145 -12.726 1.00 87.94 216 GLY A C 1
ATOM 1652 O O . GLY A 1 216 ? -4.192 -4.373 -13.124 1.00 87.94 216 GLY A O 1
ATOM 1653 N N . GLN A 1 217 ? -6.163 -4.708 -12.111 1.00 94.94 217 GLN A N 1
ATOM 1654 C CA . GLN A 1 217 ? -6.356 -3.314 -11.714 1.00 94.94 217 GLN A CA 1
ATOM 1655 C C . GLN A 1 217 ? -5.576 -3.030 -10.431 1.00 94.94 217 GLN A C 1
ATOM 1657 O O . GLN A 1 217 ? -5.449 -3.913 -9.582 1.00 94.94 217 GLN A O 1
ATOM 1662 N N . ILE A 1 218 ? -5.048 -1.814 -10.293 1.00 98.00 218 ILE A N 1
ATOM 1663 C CA . ILE A 1 218 ? -4.322 -1.371 -9.096 1.00 98.00 218 ILE A CA 1
ATOM 1664 C C . ILE A 1 218 ? -5.272 -0.565 -8.215 1.00 98.00 218 ILE A C 1
ATOM 1666 O O . ILE A 1 218 ? -5.937 0.346 -8.704 1.00 98.00 218 ILE A O 1
ATOM 1670 N N . ILE A 1 219 ? -5.305 -0.897 -6.926 1.00 98.19 219 ILE A N 1
ATOM 1671 C CA . ILE A 1 219 ? -6.050 -0.185 -5.889 1.00 98.19 219 ILE A CA 1
ATOM 1672 C C . ILE A 1 219 ? -5.038 0.382 -4.893 1.00 98.19 219 ILE A C 1
ATOM 1674 O O . ILE A 1 219 ? -4.384 -0.371 -4.171 1.00 98.19 219 ILE A O 1
ATOM 1678 N N . GLN A 1 220 ? -4.884 1.700 -4.840 1.00 97.88 220 GLN A N 1
ATOM 1679 C CA . GLN A 1 220 ? -4.019 2.354 -3.865 1.00 97.88 220 GLN A CA 1
ATOM 1680 C C . GLN A 1 220 ? -4.676 2.329 -2.482 1.00 97.88 220 GLN A C 1
ATOM 1682 O O . GLN A 1 220 ? -5.758 2.883 -2.300 1.00 97.88 220 GLN A O 1
ATOM 1687 N N . VAL A 1 221 ? -4.009 1.701 -1.510 1.00 97.62 221 VAL A N 1
ATOM 1688 C CA . VAL A 1 221 ? -4.480 1.622 -0.117 1.00 97.62 221 VAL A CA 1
ATOM 1689 C C . VAL A 1 221 ? -3.802 2.678 0.739 1.00 97.62 221 VAL A C 1
ATOM 1691 O O . VAL A 1 221 ? -4.469 3.375 1.501 1.00 97.62 221 VAL A O 1
ATOM 1694 N N . TYR A 1 222 ? -2.483 2.812 0.596 1.00 97.44 222 TYR A N 1
ATOM 1695 C CA . TYR A 1 222 ? -1.706 3.744 1.393 1.00 97.44 222 TYR A CA 1
ATOM 1696 C C . TYR A 1 222 ? -2.113 5.188 1.121 1.00 97.44 222 TYR A C 1
ATOM 1698 O O . TYR A 1 222 ? -2.145 5.658 -0.020 1.00 97.44 222 TYR A O 1
ATOM 1706 N N . ASP A 1 223 ? -2.341 5.881 2.224 1.00 95.75 223 ASP A N 1
ATOM 1707 C CA . ASP A 1 223 ? -2.700 7.283 2.299 1.00 95.75 223 ASP A CA 1
ATOM 1708 C C . ASP A 1 223 ? -1.868 7.905 3.426 1.00 95.75 223 ASP A C 1
ATOM 1710 O O . ASP A 1 223 ? -2.039 7.489 4.577 1.00 95.75 223 ASP A O 1
ATOM 1714 N N . PRO A 1 224 ? -0.966 8.856 3.131 1.00 95.38 224 PRO A N 1
ATOM 1715 C CA . PRO A 1 224 ? -0.061 9.435 4.122 1.00 95.38 224 PRO A CA 1
ATOM 1716 C C . PRO A 1 224 ? -0.774 10.240 5.219 1.00 95.38 224 PRO A C 1
ATOM 1718 O O . PRO A 1 224 ? -0.158 10.531 6.242 1.00 95.38 224 PRO A O 1
ATOM 1721 N N . LEU A 1 225 ? -2.046 10.612 5.027 1.00 94.25 225 LEU A N 1
ATOM 1722 C CA . LEU A 1 225 ? -2.844 11.295 6.049 1.00 94.25 225 LEU A CA 1
ATOM 1723 C C . LEU A 1 225 ? -3.476 10.322 7.055 1.00 94.25 225 LEU A C 1
ATOM 1725 O O . LEU A 1 225 ? -3.887 10.753 8.127 1.00 94.25 225 LEU A O 1
ATOM 1729 N N . ILE A 1 226 ? -3.562 9.032 6.712 1.00 94.81 226 ILE A N 1
ATOM 1730 C CA . ILE A 1 226 ? -4.219 7.991 7.522 1.00 94.81 226 ILE A CA 1
ATOM 1731 C C . ILE A 1 226 ? -3.201 6.986 8.073 1.00 94.81 226 ILE A C 1
ATOM 1733 O O . ILE A 1 226 ? -3.320 6.518 9.203 1.00 94.81 226 ILE A O 1
ATOM 1737 N N . HIS A 1 227 ? -2.214 6.616 7.260 1.00 97.12 227 HIS A N 1
ATOM 1738 C CA . HIS A 1 227 ? -1.301 5.518 7.537 1.00 97.12 227 HIS A CA 1
ATOM 1739 C C . HIS A 1 227 ? 0.030 6.054 8.059 1.00 97.12 227 HIS A C 1
ATOM 1741 O O . HIS A 1 227 ? 0.901 6.466 7.291 1.00 97.12 227 HIS A O 1
ATOM 1747 N N . HIS A 1 228 ? 0.200 6.018 9.377 1.00 95.12 228 HIS A N 1
ATOM 1748 C CA . HIS A 1 228 ? 1.435 6.429 10.039 1.00 95.12 228 HIS A CA 1
ATOM 1749 C C . HIS A 1 228 ? 2.363 5.226 10.218 1.00 95.12 228 HIS A C 1
ATOM 1751 O O . HIS A 1 228 ? 2.053 4.303 10.973 1.00 95.12 228 HIS A O 1
ATOM 1757 N N . GLU A 1 229 ? 3.475 5.208 9.475 1.00 93.94 229 GLU A N 1
ATOM 1758 C CA . GLU A 1 229 ? 4.469 4.132 9.558 1.00 93.94 229 GLU A CA 1
ATOM 1759 C C . GLU A 1 229 ? 5.125 4.085 10.940 1.00 93.94 229 GLU A C 1
ATOM 1761 O O . GLU A 1 229 ? 5.447 5.119 11.528 1.00 93.94 229 GLU A O 1
ATOM 1766 N N . VAL A 1 230 ? 5.374 2.872 11.432 1.00 91.50 230 VAL A N 1
ATOM 1767 C CA . VAL A 1 230 ? 6.076 2.647 12.697 1.00 91.50 230 VAL A CA 1
ATOM 1768 C C . VAL A 1 230 ? 7.320 1.800 12.494 1.00 91.50 230 VAL A C 1
ATOM 1770 O O . VAL A 1 230 ? 7.313 0.783 11.798 1.00 91.50 230 VAL A O 1
ATOM 1773 N N . GLU A 1 231 ? 8.400 2.187 13.166 1.00 86.44 231 GLU A N 1
ATOM 1774 C CA . GLU A 1 231 ? 9.607 1.374 13.219 1.00 86.44 231 GLU A CA 1
ATOM 1775 C C . GLU A 1 231 ? 9.480 0.328 14.334 1.00 86.44 231 GLU A C 1
ATOM 1777 O O . GLU A 1 231 ? 9.247 0.646 15.503 1.00 86.44 231 GLU A O 1
ATOM 1782 N N . LEU A 1 232 ? 9.631 -0.949 13.980 1.00 82.94 232 LEU A N 1
ATOM 1783 C CA . LEU A 1 232 ? 9.613 -2.032 14.958 1.00 82.94 232 LEU A CA 1
ATOM 1784 C C . LEU A 1 232 ? 10.928 -2.066 15.742 1.00 82.94 232 LEU A C 1
ATOM 1786 O O . LEU A 1 232 ? 12.011 -2.191 15.168 1.00 82.94 232 LEU A O 1
ATOM 1790 N N . SER A 1 233 ? 10.831 -2.048 17.071 1.00 82.81 233 SER A N 1
ATOM 1791 C CA . SER A 1 233 ? 11.991 -2.236 17.946 1.00 82.81 233 SER A CA 1
ATOM 1792 C C . SER A 1 233 ? 12.641 -3.611 17.748 1.00 82.81 233 SER A C 1
ATOM 1794 O O . SER A 1 233 ? 11.984 -4.587 17.381 1.00 82.81 233 SER A O 1
ATOM 1796 N N . ASP A 1 234 ? 13.928 -3.733 18.090 1.00 78.75 234 ASP A N 1
ATOM 1797 C CA . ASP A 1 234 ? 14.679 -5.001 18.066 1.00 78.75 234 ASP A CA 1
ATOM 1798 C C . ASP A 1 234 ? 13.946 -6.144 18.775 1.00 78.75 234 ASP A C 1
ATOM 1800 O O . ASP A 1 234 ? 13.978 -7.289 18.326 1.00 78.75 234 ASP A O 1
ATOM 1804 N N . ARG A 1 235 ? 13.261 -5.819 19.875 1.00 79.69 235 ARG A N 1
ATOM 1805 C CA . ARG A 1 235 ? 12.454 -6.769 20.633 1.00 79.69 235 ARG A CA 1
ATOM 1806 C C . ARG A 1 235 ? 11.231 -7.233 19.844 1.00 79.69 235 ARG A C 1
ATOM 1808 O O . ARG A 1 235 ? 10.986 -8.431 19.788 1.00 79.69 235 ARG A O 1
ATOM 1815 N N . GLN A 1 236 ? 10.488 -6.314 19.229 1.00 80.44 236 GLN A N 1
ATOM 1816 C CA . GLN A 1 236 ? 9.318 -6.658 18.412 1.00 80.44 236 GLN A CA 1
ATOM 1817 C C . GLN A 1 236 ? 9.721 -7.487 17.189 1.00 80.44 236 GLN A C 1
ATOM 1819 O O . GLN A 1 236 ? 9.066 -8.474 16.876 1.00 80.44 236 GLN A O 1
ATOM 1824 N N . LEU A 1 237 ? 10.839 -7.147 16.544 1.00 78.69 237 LEU A N 1
ATOM 1825 C CA . LEU A 1 237 ? 11.395 -7.941 15.448 1.00 78.69 237 LEU A CA 1
ATOM 1826 C C . LEU A 1 237 ? 11.772 -9.357 15.908 1.00 78.69 237 LEU A C 1
ATOM 1828 O O . LEU A 1 237 ? 11.442 -10.328 15.232 1.00 78.69 237 LEU A O 1
ATOM 1832 N N . ALA A 1 238 ? 12.405 -9.496 17.076 1.00 76.56 238 ALA A N 1
ATOM 1833 C CA . ALA A 1 238 ? 12.727 -10.803 17.647 1.00 76.56 238 ALA A CA 1
ATOM 1834 C C . ALA A 1 238 ? 11.470 -11.626 17.988 1.00 76.56 238 ALA A C 1
ATOM 1836 O O . ALA A 1 238 ? 11.442 -12.824 17.716 1.00 76.56 238 ALA A O 1
ATOM 1837 N N . GLU A 1 239 ? 10.421 -10.991 18.522 1.00 75.25 239 GLU A N 1
ATOM 1838 C CA . GLU A 1 239 ? 9.118 -11.625 18.789 1.00 75.25 239 GLU A CA 1
ATOM 1839 C C . GLU A 1 239 ? 8.429 -12.116 17.500 1.00 75.25 239 GLU A C 1
ATOM 1841 O O . GLU A 1 239 ? 7.688 -13.095 17.537 1.00 75.25 239 GLU A O 1
ATOM 1846 N N . LEU A 1 240 ? 8.715 -11.490 16.355 1.00 72.38 240 LEU A N 1
ATOM 1847 C CA . LEU A 1 240 ? 8.259 -11.920 15.028 1.00 72.38 240 LEU A CA 1
ATOM 1848 C C . LEU A 1 240 ? 9.184 -12.966 14.371 1.00 72.38 240 LEU A C 1
ATOM 1850 O O . LEU A 1 240 ? 8.981 -13.334 13.218 1.00 72.38 240 LEU A O 1
ATOM 1854 N N . GLY A 1 241 ? 10.234 -13.431 15.058 1.00 71.00 241 GLY A N 1
ATOM 1855 C CA . GLY A 1 241 ? 11.229 -14.343 14.478 1.00 71.00 241 GLY A CA 1
ATOM 1856 C C . GLY A 1 241 ? 12.184 -13.681 13.476 1.00 71.00 241 GLY A C 1
ATOM 1857 O O . GLY A 1 241 ? 12.965 -14.355 12.801 1.00 71.00 241 GLY A O 1
ATOM 1858 N N . ILE A 1 242 ? 12.177 -12.350 13.392 1.00 71.69 242 ILE A N 1
ATOM 1859 C CA . ILE A 1 242 ? 13.001 -11.551 12.482 1.00 71.69 242 ILE A CA 1
ATOM 1860 C C . ILE A 1 242 ? 14.314 -11.199 13.192 1.00 71.69 242 ILE A C 1
ATOM 1862 O O . ILE A 1 242 ? 14.560 -10.074 13.620 1.00 71.69 242 ILE A O 1
ATOM 1866 N N . GLY A 1 243 ? 15.178 -12.201 13.368 1.00 60.25 243 GLY A N 1
ATOM 1867 C CA . GLY A 1 243 ? 16.481 -12.019 14.019 1.00 60.25 243 GLY A CA 1
ATOM 1868 C C . GLY A 1 243 ? 17.519 -11.313 13.135 1.00 60.25 243 GLY A C 1
ATOM 1869 O O . GLY A 1 243 ? 17.464 -11.399 11.904 1.00 60.25 243 GLY A O 1
ATOM 1870 N N . ARG A 1 244 ? 18.531 -10.683 13.749 1.00 55.44 244 ARG A N 1
ATOM 1871 C CA . ARG A 1 244 ? 19.751 -10.239 13.046 1.00 55.44 244 ARG A CA 1
ATOM 1872 C C . ARG A 1 244 ? 20.464 -11.474 12.479 1.00 55.44 244 ARG A C 1
ATOM 1874 O O . ARG A 1 244 ? 20.771 -12.398 13.225 1.00 55.44 244 ARG A O 1
ATOM 1881 N N . THR A 1 245 ? 20.717 -11.534 11.173 1.00 45.06 245 THR A N 1
ATOM 1882 C CA . THR A 1 245 ? 21.586 -12.583 10.610 1.00 45.06 245 THR A CA 1
ATOM 1883 C C . THR A 1 245 ? 23.026 -12.338 11.051 1.00 45.06 245 THR A C 1
ATOM 1885 O O . THR A 1 245 ? 23.521 -11.218 10.933 1.00 45.06 245 THR A O 1
ATOM 1888 N N . ALA A 1 246 ? 23.720 -13.384 11.503 1.00 42.00 246 ALA A N 1
ATOM 1889 C CA . ALA A 1 246 ? 25.126 -13.326 11.918 1.00 42.00 246 ALA A CA 1
ATOM 1890 C C . ALA A 1 246 ? 26.109 -12.933 10.788 1.00 42.00 246 ALA A C 1
ATOM 1892 O O . ALA A 1 246 ? 27.264 -12.627 11.059 1.00 42.00 246 ALA A O 1
ATOM 1893 N N . SER A 1 247 ? 25.663 -12.876 9.530 1.00 40.50 247 SER A N 1
ATOM 1894 C CA . SER A 1 247 ? 26.503 -12.551 8.364 1.00 40.50 247 SER A CA 1
ATOM 1895 C C . SER A 1 247 ? 26.713 -11.049 8.110 1.00 40.50 247 SER A C 1
ATOM 1897 O O . SER A 1 247 ? 27.235 -10.679 7.066 1.00 40.50 247 SER A O 1
ATOM 1899 N N . GLY A 1 248 ? 26.316 -10.176 9.043 1.00 38.09 248 GLY A N 1
ATOM 1900 C CA . GLY A 1 248 ? 26.434 -8.717 8.924 1.00 38.09 248 GLY A CA 1
ATOM 1901 C C . GLY A 1 248 ? 27.388 -8.057 9.922 1.00 38.09 248 GLY A C 1
ATOM 1902 O O . GLY A 1 248 ? 27.246 -6.866 10.180 1.00 38.09 248 GLY A O 1
ATOM 1903 N N . VAL A 1 249 ? 28.335 -8.791 10.518 1.00 37.72 249 VAL A N 1
ATOM 1904 C CA . VAL A 1 249 ? 29.387 -8.183 11.356 1.00 37.72 249 VAL A CA 1
ATOM 1905 C C . VAL A 1 249 ? 30.464 -7.585 10.448 1.00 37.72 249 VAL A C 1
ATOM 1907 O O . VAL A 1 249 ? 31.582 -8.083 10.351 1.00 37.72 249 VAL A O 1
ATOM 1910 N N . HIS A 1 250 ? 30.122 -6.509 9.745 1.00 37.25 250 HIS A N 1
ATOM 1911 C CA . HIS A 1 250 ? 31.110 -5.530 9.313 1.00 37.25 250 HIS A CA 1
ATOM 1912 C C . HIS A 1 250 ? 30.846 -4.236 10.067 1.00 37.25 250 HIS A C 1
ATOM 1914 O O . HIS A 1 250 ? 29.774 -3.641 10.021 1.00 37.25 250 HIS A O 1
ATOM 1920 N N . ASN A 1 251 ? 31.852 -3.891 10.858 1.00 39.72 251 ASN A N 1
ATOM 1921 C CA . ASN A 1 251 ? 31.909 -2.772 11.769 1.00 39.72 251 ASN A CA 1
ATOM 1922 C C . ASN A 1 251 ? 31.849 -1.467 10.960 1.00 39.72 251 ASN A C 1
ATOM 1924 O O . ASN A 1 251 ? 32.870 -1.003 10.462 1.00 39.72 251 ASN A O 1
ATOM 1928 N N . THR A 1 252 ? 30.667 -0.878 10.792 1.00 36.94 252 THR A N 1
ATOM 1929 C CA . THR A 1 252 ? 30.542 0.495 10.292 1.00 36.94 252 THR A CA 1
ATOM 1930 C C . THR A 1 252 ? 30.167 1.400 11.453 1.00 36.94 252 THR A C 1
ATOM 1932 O O . THR A 1 252 ? 28.998 1.535 11.805 1.00 36.94 252 THR A O 1
ATOM 1935 N N . GLN A 1 253 ? 31.173 2.059 12.026 1.00 39.84 253 GLN A N 1
ATOM 1936 C CA . GLN A 1 253 ? 31.021 3.146 12.999 1.00 39.84 253 GLN A CA 1
ATOM 1937 C C . GLN A 1 253 ? 30.409 4.434 12.405 1.00 39.84 253 GLN A C 1
ATOM 1939 O O . GLN A 1 253 ? 30.529 5.491 13.006 1.00 39.84 253 GLN A O 1
ATOM 1944 N N . ASN A 1 254 ? 29.700 4.368 11.274 1.00 35.69 254 ASN A N 1
ATOM 1945 C CA . ASN A 1 254 ? 29.035 5.515 10.658 1.00 35.69 254 ASN A CA 1
ATOM 1946 C C . ASN A 1 254 ? 27.588 5.152 10.270 1.00 35.69 254 ASN A C 1
ATOM 1948 O O . ASN A 1 254 ? 27.344 4.552 9.226 1.00 35.69 254 ASN A O 1
ATOM 1952 N N . GLY A 1 255 ? 26.633 5.500 11.138 1.00 35.56 255 GLY A N 1
ATOM 1953 C CA . GLY A 1 255 ? 25.308 6.045 10.791 1.00 35.56 255 GLY A CA 1
ATOM 1954 C C . GLY A 1 255 ? 24.364 5.357 9.789 1.00 35.56 255 GLY A C 1
ATOM 1955 O O . GLY A 1 255 ? 23.400 6.002 9.399 1.00 35.56 255 GLY A O 1
ATOM 1956 N N . SER A 1 256 ? 24.561 4.108 9.358 1.00 39.03 256 SER A N 1
ATOM 1957 C CA . SER A 1 256 ? 23.624 3.426 8.435 1.00 39.03 256 SER A CA 1
ATOM 1958 C C . SER A 1 256 ? 23.194 2.045 8.942 1.00 39.03 256 SER A C 1
ATOM 1960 O O . SER A 1 256 ? 23.510 0.991 8.398 1.00 39.03 256 SER A O 1
ATOM 1962 N N . SER A 1 257 ? 22.427 2.054 10.027 1.00 39.78 257 SER A N 1
ATOM 1963 C CA . SER A 1 257 ? 21.847 0.893 10.709 1.00 39.78 257 SER A CA 1
ATOM 1964 C C . SER A 1 257 ? 20.637 0.265 9.983 1.00 39.78 257 SER A C 1
ATOM 1966 O O . SER A 1 257 ? 19.619 0.011 10.620 1.00 39.78 257 SER A O 1
ATOM 1968 N N . GLY A 1 258 ? 20.710 0.005 8.668 1.00 41.38 258 GLY A N 1
ATOM 1969 C CA . GLY A 1 258 ? 19.515 -0.376 7.882 1.00 41.38 258 GLY A CA 1
ATOM 1970 C C . GLY A 1 258 ? 19.607 -1.604 6.966 1.00 41.38 258 GLY A C 1
ATOM 1971 O O . GLY A 1 258 ? 18.621 -2.315 6.791 1.00 41.38 258 GLY A O 1
ATOM 1972 N N . THR A 1 259 ? 20.761 -1.915 6.378 1.00 42.88 259 THR A N 1
ATOM 1973 C CA . THR A 1 259 ? 20.781 -2.73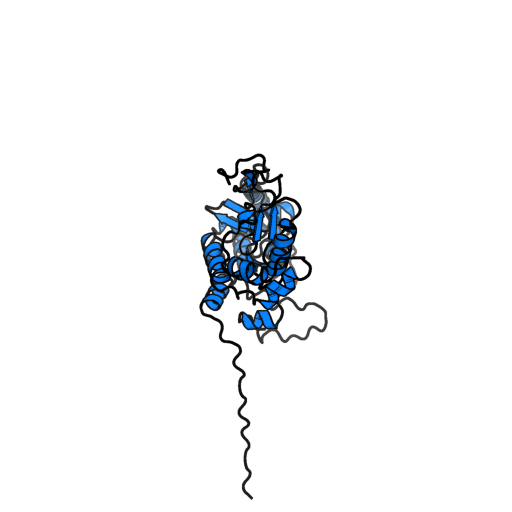4 5.145 1.00 42.88 259 THR A CA 1
ATOM 1974 C C . THR A 1 259 ? 20.576 -4.240 5.345 1.00 42.88 259 THR A C 1
ATOM 1976 O O . THR A 1 259 ? 20.052 -4.903 4.457 1.00 42.88 259 THR A O 1
ATOM 1979 N N . GLY A 1 260 ? 20.908 -4.800 6.513 1.00 40.62 260 GLY A N 1
ATOM 1980 C CA . GLY A 1 260 ? 20.703 -6.230 6.805 1.00 40.62 260 GLY A CA 1
ATOM 1981 C C . GLY A 1 260 ? 19.273 -6.615 7.216 1.00 40.62 260 GLY A C 1
ATOM 1982 O O . GLY A 1 260 ? 18.960 -7.801 7.308 1.00 40.62 260 GLY A O 1
ATOM 1983 N N . ARG A 1 261 ? 18.406 -5.631 7.496 1.00 48.09 261 ARG A N 1
ATOM 1984 C CA . ARG A 1 261 ? 17.030 -5.844 7.990 1.00 48.09 261 ARG A CA 1
ATOM 1985 C C . ARG A 1 261 ? 15.998 -5.967 6.865 1.00 48.09 261 ARG A C 1
ATOM 1987 O O . ARG A 1 261 ? 15.017 -6.684 7.020 1.00 48.09 261 ARG A O 1
ATOM 1994 N N . ILE A 1 262 ? 16.278 -5.324 5.732 1.00 50.97 262 ILE A N 1
ATOM 1995 C CA . ILE A 1 262 ? 15.384 -5.144 4.575 1.00 50.97 262 ILE A CA 1
ATOM 1996 C C . ILE A 1 262 ? 15.161 -6.450 3.779 1.00 50.97 262 ILE A C 1
ATOM 1998 O O . ILE A 1 262 ? 14.218 -6.553 3.005 1.00 50.97 262 ILE A O 1
ATOM 2002 N N . ASN A 1 263 ? 15.969 -7.493 4.005 1.00 58.66 263 ASN A N 1
ATOM 2003 C CA . ASN A 1 263 ? 15.908 -8.737 3.219 1.00 58.66 263 ASN A CA 1
ATOM 2004 C C . ASN A 1 263 ? 15.004 -9.834 3.803 1.00 58.66 263 ASN A C 1
ATOM 2006 O O . ASN A 1 263 ? 14.981 -10.941 3.271 1.00 58.66 263 ASN A O 1
ATOM 2010 N N . LYS A 1 264 ? 14.301 -9.583 4.913 1.00 76.88 264 LYS A N 1
ATOM 2011 C CA . LYS A 1 264 ? 13.453 -10.604 5.561 1.00 76.88 264 LYS A CA 1
ATOM 2012 C C . LYS A 1 264 ? 11.958 -10.358 5.441 1.00 76.88 264 LYS A C 1
ATOM 2014 O O . LYS A 1 264 ? 11.191 -11.247 5.796 1.00 76.88 264 LYS A O 1
ATOM 2019 N N . ILE A 1 265 ? 11.560 -9.182 4.967 1.00 88.88 265 ILE A N 1
ATOM 2020 C CA . ILE A 1 265 ? 10.160 -8.777 4.876 1.00 88.88 265 ILE A CA 1
ATOM 2021 C C . ILE A 1 265 ? 9.903 -8.219 3.481 1.00 88.88 265 ILE A C 1
ATOM 2023 O O . ILE A 1 265 ? 10.711 -7.468 2.942 1.00 88.88 265 ILE A O 1
ATOM 2027 N N . ASP A 1 266 ? 8.793 -8.628 2.885 1.00 94.06 266 ASP A N 1
ATOM 2028 C CA . ASP A 1 266 ? 8.279 -8.114 1.626 1.00 94.06 266 ASP A CA 1
ATOM 2029 C C . ASP A 1 266 ? 7.970 -6.615 1.777 1.00 94.06 266 ASP A C 1
ATOM 2031 O O . ASP A 1 266 ? 7.004 -6.231 2.435 1.00 94.06 266 ASP A O 1
ATOM 2035 N N . ASN A 1 267 ? 8.795 -5.762 1.164 1.00 94.31 267 ASN A N 1
ATOM 2036 C CA . ASN A 1 267 ? 8.714 -4.305 1.319 1.00 94.31 267 ASN A CA 1
ATOM 2037 C C . ASN A 1 267 ? 7.436 -3.694 0.721 1.00 94.31 267 ASN A C 1
ATOM 2039 O O . ASN A 1 267 ? 7.142 -2.525 0.982 1.00 94.31 267 ASN A O 1
ATOM 2043 N N . ARG A 1 268 ? 6.649 -4.459 -0.054 1.00 97.06 268 ARG A N 1
ATOM 2044 C CA . ARG A 1 268 ? 5.297 -4.055 -0.484 1.00 97.06 268 ARG A CA 1
ATOM 2045 C C . ARG A 1 268 ? 4.336 -3.879 0.695 1.00 97.06 268 ARG A C 1
ATOM 2047 O O . ARG A 1 268 ? 3.260 -3.313 0.511 1.00 97.06 268 ARG A O 1
ATOM 2054 N N . TRP A 1 269 ? 4.724 -4.347 1.880 1.00 96.69 269 TRP A N 1
ATOM 2055 C CA . TRP A 1 269 ? 4.020 -4.177 3.142 1.00 96.69 269 TRP A CA 1
ATOM 2056 C C . TRP A 1 269 ? 4.740 -3.168 4.029 1.00 96.69 269 TRP A C 1
ATOM 2058 O O . TRP A 1 269 ? 5.953 -3.247 4.221 1.00 96.69 269 TRP A O 1
ATOM 2068 N N . GLY A 1 270 ? 3.978 -2.235 4.591 1.00 94.81 270 GLY A N 1
ATOM 2069 C CA . GLY A 1 270 ? 4.424 -1.354 5.663 1.00 94.81 270 GLY A CA 1
ATOM 2070 C C . GLY A 1 270 ? 3.859 -1.804 7.007 1.00 94.81 270 GLY A C 1
ATOM 2071 O O . GLY A 1 270 ? 2.839 -2.498 7.062 1.00 94.81 270 GLY A O 1
ATOM 2072 N N . VAL A 1 271 ? 4.521 -1.397 8.089 1.00 94.44 271 VAL A N 1
ATOM 2073 C CA . VAL A 1 271 ? 3.979 -1.500 9.449 1.00 94.44 271 VAL A CA 1
ATOM 2074 C C . VAL A 1 271 ? 3.426 -0.145 9.830 1.00 94.44 271 VAL A C 1
ATOM 2076 O O . VAL A 1 271 ? 4.153 0.843 9.767 1.00 94.44 271 VAL A O 1
ATOM 2079 N N . PHE A 1 272 ? 2.178 -0.108 10.271 1.00 95.50 272 PHE A N 1
ATOM 2080 C CA . PHE A 1 272 ? 1.494 1.127 10.617 1.00 95.50 272 PHE A CA 1
ATOM 2081 C C . PHE A 1 272 ? 0.895 1.056 12.016 1.00 95.50 272 PHE A C 1
ATOM 2083 O O . PHE A 1 272 ? 0.559 -0.025 12.518 1.00 95.50 272 PHE A O 1
ATOM 2090 N N . GLU A 1 273 ? 0.711 2.219 12.634 1.00 94.50 273 GLU A N 1
ATOM 2091 C CA . GLU A 1 273 ? -0.308 2.359 13.673 1.00 94.50 273 GLU A CA 1
ATOM 2092 C C . GLU A 1 273 ? -1.654 1.877 13.118 1.00 94.50 273 GLU A C 1
ATOM 2094 O O . GLU A 1 273 ? -1.920 1.984 11.917 1.00 94.50 273 GLU A O 1
ATOM 2099 N N . ARG A 1 274 ? -2.514 1.314 13.974 1.00 93.19 274 ARG A N 1
ATOM 2100 C CA . ARG A 1 274 ? -3.838 0.885 13.513 1.00 93.19 274 ARG A CA 1
ATOM 2101 C C . ARG A 1 274 ? -4.603 2.108 12.990 1.00 93.19 274 ARG A C 1
ATOM 2103 O O . ARG A 1 274 ? -4.808 3.038 13.771 1.00 93.19 274 ARG A O 1
ATOM 2110 N N . PRO A 1 275 ? -5.014 2.118 11.710 1.00 95.00 275 PRO A N 1
ATOM 2111 C CA . PRO A 1 275 ? -5.516 3.325 11.067 1.00 95.00 275 PRO A CA 1
ATOM 2112 C C . PRO A 1 275 ? -6.847 3.759 11.680 1.00 95.00 275 PRO A C 1
ATOM 2114 O O . PRO A 1 275 ? -7.720 2.936 11.953 1.00 95.00 275 PRO A O 1
ATOM 2117 N N . ALA A 1 276 ? -7.019 5.060 11.879 1.00 92.94 276 ALA A N 1
ATOM 2118 C CA . ALA A 1 276 ? -8.271 5.640 12.342 1.00 92.94 276 ALA A CA 1
ATOM 2119 C C . ALA A 1 276 ? -8.781 6.624 11.291 1.00 92.94 276 ALA A C 1
ATOM 2121 O O . ALA A 1 276 ? -8.150 7.645 11.032 1.00 92.94 276 ALA A O 1
ATOM 2122 N N . VAL A 1 277 ? -9.927 6.316 10.690 1.00 92.56 277 VAL A N 1
ATOM 2123 C CA . VAL A 1 277 ? -10.581 7.186 9.710 1.00 92.56 277 VAL A CA 1
ATOM 2124 C C . VAL A 1 277 ? -11.876 7.693 10.318 1.00 92.56 277 VAL A C 1
ATOM 2126 O O . VAL A 1 277 ? -12.748 6.901 10.673 1.00 92.56 277 VAL A O 1
ATOM 2129 N N . MET A 1 278 ? -11.992 9.012 10.444 1.00 89.44 278 MET A N 1
ATOM 2130 C CA . MET A 1 278 ? -13.187 9.686 10.938 1.00 89.44 278 MET A CA 1
ATOM 2131 C C . MET A 1 278 ? -13.840 10.464 9.802 1.00 89.44 278 MET A C 1
ATOM 2133 O O . MET A 1 278 ? -13.175 11.220 9.096 1.00 89.44 278 MET A O 1
ATOM 2137 N N . VAL A 1 279 ? -15.148 10.294 9.659 1.00 87.62 279 VAL A N 1
ATOM 2138 C CA . VAL A 1 279 ? -15.979 11.015 8.696 1.00 87.62 279 VAL A CA 1
ATOM 2139 C C . VAL A 1 279 ? -17.170 11.630 9.420 1.00 87.62 279 VAL A C 1
ATOM 2141 O O . VAL A 1 279 ? -17.765 10.985 10.277 1.00 87.62 279 VAL A O 1
ATOM 2144 N N . GLY A 1 280 ? -17.491 12.886 9.111 1.00 82.44 280 GLY A N 1
ATOM 2145 C CA . GLY A 1 280 ? -18.634 13.607 9.683 1.00 82.44 280 GLY A CA 1
ATOM 2146 C C . GLY A 1 280 ? -19.779 13.769 8.680 1.00 82.44 280 GLY A C 1
ATOM 2147 O O . GLY A 1 280 ? -20.006 12.906 7.833 1.00 82.44 280 GLY A O 1
ATOM 2148 N N . GLY A 1 281 ? -20.470 14.913 8.730 1.00 70.44 281 GLY A N 1
ATOM 2149 C CA . GLY A 1 281 ? -21.581 15.242 7.820 1.00 70.44 281 GLY A CA 1
ATOM 2150 C C . GLY A 1 281 ? -21.213 15.326 6.330 1.00 70.44 281 GLY A C 1
ATOM 2151 O O . GLY A 1 281 ? -22.098 15.246 5.486 1.00 70.44 281 GLY A O 1
ATOM 2152 N N . GLU A 1 282 ? -19.920 15.424 6.013 1.00 73.88 282 GLU A N 1
ATOM 2153 C CA . GLU A 1 282 ? -19.381 15.472 4.644 1.00 73.88 282 GLU A CA 1
ATOM 2154 C C . GLU A 1 282 ? -19.257 14.081 3.992 1.00 73.88 282 GLU A C 1
ATOM 2156 O O . GLU A 1 282 ? -18.784 13.964 2.860 1.00 73.88 282 GLU A O 1
ATOM 2161 N N . LEU A 1 283 ? -19.611 13.004 4.706 1.00 79.88 283 LEU A N 1
ATOM 2162 C CA . LEU A 1 283 ? -19.574 11.659 4.142 1.00 79.88 283 LEU A CA 1
ATOM 2163 C C . LEU A 1 283 ? -20.552 11.567 2.963 1.00 79.88 283 LEU A C 1
ATOM 2165 O O . LEU A 1 283 ? -21.738 11.858 3.104 1.00 79.88 283 LEU A O 1
ATOM 2169 N N . VAL A 1 284 ? -20.045 11.111 1.819 1.00 76.81 284 VAL A N 1
ATOM 2170 C CA . VAL A 1 284 ? -20.816 10.799 0.604 1.00 76.81 284 VAL A CA 1
ATOM 2171 C C . VAL A 1 284 ? -20.671 9.309 0.273 1.00 76.81 284 VAL A C 1
ATOM 2173 O O . VAL A 1 284 ? -19.635 8.725 0.604 1.00 76.81 284 VAL A O 1
ATOM 2176 N N . MET A 1 285 ? -21.682 8.687 -0.350 1.00 73.81 285 MET A N 1
ATOM 2177 C CA . MET A 1 285 ? -21.689 7.237 -0.631 1.00 73.81 285 MET A CA 1
ATOM 2178 C C . MET A 1 285 ? -20.501 6.830 -1.499 1.00 73.81 285 MET A C 1
ATOM 2180 O O . MET A 1 285 ? -19.872 5.805 -1.265 1.00 73.81 285 MET A O 1
ATOM 2184 N N . GLU A 1 286 ? -20.104 7.708 -2.416 1.00 78.25 286 GLU A N 1
ATOM 2185 C CA . GLU A 1 286 ? -18.956 7.522 -3.293 1.00 78.25 286 GLU A CA 1
ATOM 2186 C C . GLU A 1 286 ? -17.630 7.390 -2.522 1.00 78.25 286 GLU A C 1
ATOM 2188 O O . GLU A 1 286 ? -16.668 6.844 -3.055 1.00 78.25 286 GLU A O 1
ATOM 2193 N N . SER A 1 287 ? -17.553 7.867 -1.271 1.00 79.19 287 SER A N 1
ATOM 2194 C CA . SER A 1 287 ? -16.377 7.675 -0.402 1.00 79.19 287 SER A CA 1
ATOM 2195 C C . SER A 1 287 ? -16.277 6.252 0.166 1.00 79.19 287 SER A C 1
ATOM 2197 O O . SER A 1 287 ? -15.206 5.841 0.625 1.00 79.19 287 SER A O 1
ATOM 2199 N N . LEU A 1 288 ? -17.390 5.515 0.170 1.00 83.81 288 LEU A N 1
ATOM 2200 C CA . LEU A 1 288 ? -17.465 4.113 0.580 1.00 83.81 288 LEU A CA 1
ATOM 2201 C C . LEU A 1 288 ? -17.295 3.162 -0.611 1.00 83.81 288 LEU A C 1
ATOM 2203 O O . LEU A 1 288 ? -17.073 1.968 -0.411 1.00 83.81 288 LEU A O 1
ATOM 2207 N N . ASP A 1 289 ? -17.333 3.679 -1.835 1.00 88.31 289 ASP A N 1
ATOM 2208 C CA . ASP A 1 289 ? -17.118 2.905 -3.048 1.00 88.31 289 ASP A CA 1
ATOM 2209 C C . ASP A 1 289 ? -15.666 2.952 -3.526 1.00 88.31 289 ASP A C 1
ATOM 2211 O O . ASP A 1 289 ? -14.884 3.863 -3.239 1.00 88.31 289 ASP A O 1
ATOM 2215 N N . LEU A 1 290 ? -15.292 1.930 -4.293 1.00 90.50 290 LEU A N 1
ATOM 2216 C CA . LEU A 1 290 ? -14.006 1.890 -4.971 1.00 90.50 290 LEU A CA 1
ATOM 2217 C C . LEU A 1 290 ? -13.973 2.970 -6.067 1.00 90.50 290 LEU A C 1
ATOM 2219 O O . LEU A 1 290 ? -14.685 2.872 -7.068 1.00 90.50 290 LEU A O 1
ATOM 2223 N N . ARG A 1 291 ? -13.119 3.986 -5.907 1.00 92.31 291 ARG A N 1
ATOM 2224 C CA . ARG A 1 291 ? -13.094 5.149 -6.804 1.00 92.31 291 ARG A CA 1
ATOM 2225 C C . ARG A 1 291 ? -12.060 4.989 -7.909 1.00 92.31 291 ARG A C 1
ATOM 2227 O O . ARG A 1 291 ? -10.869 4.950 -7.627 1.00 92.31 291 ARG A O 1
ATOM 2234 N N . PHE A 1 292 ? -12.495 4.959 -9.166 1.00 94.38 292 PHE A N 1
ATOM 2235 C CA . PHE A 1 292 ? -11.596 5.017 -10.324 1.00 94.38 292 PHE A CA 1
ATOM 2236 C C . PHE A 1 292 ? -11.263 6.465 -10.692 1.00 94.38 292 PHE A C 1
ATOM 2238 O O . PHE A 1 292 ? -12.174 7.269 -10.894 1.00 94.38 292 PHE A O 1
ATOM 2245 N N . ASP A 1 293 ? -9.981 6.788 -10.848 1.00 93.69 293 ASP A N 1
ATOM 2246 C CA . ASP A 1 293 ? -9.559 8.055 -11.449 1.00 93.69 293 ASP A CA 1
ATOM 2247 C C . ASP A 1 293 ? -9.378 7.872 -12.972 1.00 93.69 293 ASP A C 1
ATOM 2249 O O . ASP A 1 293 ? -8.492 7.129 -13.396 1.00 93.69 293 ASP A O 1
ATOM 2253 N N . PRO A 1 294 ? -10.175 8.536 -13.832 1.00 93.94 294 PRO A N 1
ATOM 2254 C CA . PRO A 1 294 ? -10.086 8.373 -15.284 1.00 93.94 294 PRO A CA 1
ATOM 2255 C C . PRO A 1 294 ? -8.827 8.989 -15.913 1.00 93.94 294 PRO A C 1
ATOM 2257 O O . PRO A 1 294 ? -8.477 8.635 -17.043 1.00 93.94 294 PRO A O 1
ATOM 2260 N N . ILE A 1 295 ? -8.150 9.907 -15.216 1.00 93.94 295 ILE A N 1
ATOM 2261 C CA . ILE A 1 295 ? -6.920 10.552 -15.682 1.00 93.94 295 ILE A CA 1
ATOM 2262 C C . ILE A 1 295 ? -5.736 9.643 -15.374 1.00 93.94 295 ILE A C 1
ATOM 2264 O O . ILE A 1 295 ? -4.983 9.270 -16.276 1.00 93.94 295 ILE A O 1
ATOM 2268 N N . THR A 1 296 ? -5.586 9.268 -14.104 1.00 94.19 296 THR A N 1
ATOM 2269 C CA . THR A 1 296 ? -4.452 8.453 -13.653 1.00 94.19 296 THR A CA 1
ATOM 2270 C C . THR A 1 296 ? -4.679 6.952 -13.843 1.00 94.19 296 THR A C 1
ATOM 2272 O O . THR A 1 296 ? -3.718 6.184 -13.856 1.00 94.19 296 THR A O 1
ATOM 2275 N N . LYS A 1 297 ? -5.919 6.521 -14.099 1.00 96.56 297 LYS A N 1
ATOM 2276 C CA . LYS A 1 297 ? -6.315 5.155 -14.476 1.00 96.56 297 LYS A CA 1
ATOM 2277 C C . LYS A 1 297 ? -5.864 4.098 -13.469 1.00 96.56 297 LYS A C 1
ATOM 2279 O O . LYS A 1 297 ? -5.298 3.061 -13.819 1.00 96.56 297 LYS A O 1
ATOM 2284 N N . PHE A 1 298 ? -6.097 4.372 -12.196 1.00 96.44 298 PHE A N 1
ATOM 2285 C CA . PHE A 1 298 ? -6.063 3.377 -11.132 1.00 96.44 298 PHE A CA 1
ATOM 2286 C C . PHE A 1 298 ? -7.151 3.703 -10.108 1.00 96.44 298 PHE A C 1
ATOM 2288 O O . PHE A 1 298 ? -7.795 4.753 -10.176 1.00 96.44 298 PHE A O 1
ATOM 2295 N N . TYR A 1 299 ? -7.399 2.767 -9.201 1.00 97.06 299 TYR A N 1
ATOM 2296 C CA . TYR A 1 299 ? -8.429 2.908 -8.188 1.00 97.06 299 TYR A CA 1
ATOM 2297 C C . TYR A 1 299 ? -7.839 3.392 -6.872 1.00 97.06 299 TYR A C 1
ATOM 2299 O O . TYR A 1 299 ? -6.748 2.987 -6.475 1.00 97.06 299 TYR A O 1
ATOM 2307 N N . GLU A 1 300 ? -8.599 4.194 -6.151 1.00 95.38 300 GLU A N 1
ATOM 2308 C CA . GLU A 1 300 ? -8.332 4.518 -4.762 1.00 95.38 300 GLU A CA 1
ATOM 2309 C C . GLU A 1 300 ? -9.204 3.654 -3.854 1.00 95.38 300 GLU A C 1
ATOM 2311 O O . GLU A 1 300 ? -10.391 3.445 -4.119 1.00 95.38 300 GLU A O 1
ATOM 2316 N N . ALA A 1 301 ? -8.600 3.126 -2.790 1.00 96.12 301 ALA A N 1
ATOM 2317 C CA . ALA A 1 301 ? -9.305 2.339 -1.794 1.00 96.12 301 ALA A CA 1
ATOM 2318 C C . ALA A 1 301 ? -10.408 3.167 -1.106 1.00 96.12 301 ALA A C 1
ATOM 2320 O O . ALA A 1 301 ? -10.156 4.318 -0.735 1.00 96.12 301 ALA A O 1
ATOM 2321 N N . PRO A 1 302 ? -11.592 2.576 -0.857 1.00 95.06 302 PRO A N 1
ATOM 2322 C CA . PRO A 1 302 ? -12.632 3.233 -0.075 1.00 95.06 302 PRO A CA 1
ATOM 2323 C C . PRO A 1 302 ? -12.201 3.411 1.387 1.00 95.06 302 PRO A C 1
ATOM 2325 O O . PRO A 1 302 ? -11.310 2.712 1.886 1.00 95.06 302 PRO A O 1
ATOM 2328 N N . LEU A 1 303 ? -12.852 4.331 2.101 1.00 93.50 303 LEU A N 1
ATOM 2329 C CA . LEU A 1 303 ? -12.437 4.734 3.450 1.00 93.50 303 LEU A CA 1
ATOM 2330 C C . LEU A 1 303 ? -12.416 3.579 4.458 1.00 93.50 303 LEU A C 1
ATOM 2332 O O . LEU A 1 303 ? -11.477 3.474 5.246 1.00 93.50 303 LEU A O 1
ATOM 2336 N N . GLN A 1 304 ? -13.381 2.663 4.393 1.00 92.19 304 GLN A N 1
ATOM 2337 C CA . GLN A 1 304 ? -13.413 1.482 5.256 1.00 92.19 304 GLN A CA 1
ATOM 2338 C C . GLN A 1 304 ? -12.244 0.523 4.994 1.00 92.19 304 GLN A C 1
ATOM 2340 O O . GLN A 1 304 ? -11.768 -0.131 5.921 1.00 92.19 304 GLN A O 1
ATOM 2345 N N . LEU A 1 305 ? -11.740 0.460 3.755 1.00 95.31 305 LEU A N 1
ATOM 2346 C CA . LEU A 1 305 ? -10.565 -0.345 3.426 1.00 95.31 305 LEU A CA 1
ATOM 2347 C C . LEU A 1 305 ? -9.283 0.323 3.942 1.00 95.31 305 LEU A C 1
ATOM 2349 O O . LEU A 1 305 ? -8.415 -0.367 4.474 1.00 95.31 305 LEU A O 1
ATOM 2353 N N . LYS A 1 306 ? -9.189 1.657 3.859 1.00 95.62 306 LYS A N 1
ATOM 2354 C CA . LYS A 1 306 ? -8.084 2.434 4.455 1.00 95.62 306 LYS A CA 1
ATOM 2355 C C . LYS A 1 306 ? -8.073 2.362 5.990 1.00 95.62 306 LYS A C 1
ATOM 2357 O O . LYS A 1 306 ? -7.016 2.394 6.602 1.00 95.62 306 LYS A O 1
ATOM 2362 N N . ALA A 1 307 ? -9.240 2.227 6.617 1.00 94.50 307 ALA A N 1
ATOM 2363 C CA . ALA A 1 307 ? -9.388 2.058 8.063 1.00 94.50 307 ALA A CA 1
ATOM 2364 C C . ALA A 1 307 ? -9.189 0.609 8.550 1.00 94.50 307 ALA A C 1
ATOM 2366 O O . ALA A 1 307 ? -9.334 0.331 9.746 1.00 94.50 307 ALA A O 1
ATOM 2367 N N . ASN A 1 308 ? -8.923 -0.340 7.644 1.00 92.75 308 ASN A N 1
ATOM 2368 C CA . ASN A 1 308 ? -8.998 -1.757 7.972 1.00 92.75 308 ASN A CA 1
ATOM 2369 C C . ASN A 1 308 ? -7.982 -2.161 9.052 1.00 92.75 308 ASN A C 1
ATOM 2371 O O . ASN A 1 308 ? -6.823 -1.747 9.056 1.00 92.75 308 ASN A O 1
ATOM 2375 N N . GLY A 1 309 ? -8.440 -2.986 9.992 1.00 88.75 309 GLY A N 1
ATOM 2376 C CA . GLY A 1 309 ? -7.675 -3.378 11.170 1.00 88.75 309 GLY A CA 1
ATOM 2377 C C . GLY A 1 309 ? -7.473 -2.269 12.209 1.00 88.75 309 GLY A C 1
ATOM 2378 O O . GLY A 1 309 ? -6.820 -2.520 13.219 1.00 88.75 309 GLY A O 1
ATOM 2379 N N . GLY A 1 310 ? -8.045 -1.081 12.027 1.00 91.06 310 GLY A N 1
ATOM 2380 C CA . GLY A 1 310 ? -8.141 -0.058 13.062 1.00 91.06 310 GLY A CA 1
ATOM 2381 C C . GLY A 1 310 ? -9.588 0.323 13.344 1.00 91.06 310 GLY A C 1
ATOM 2382 O O . GLY A 1 310 ? -10.365 -0.522 13.787 1.00 91.06 310 GLY A O 1
ATOM 2383 N N . MET A 1 311 ? -9.939 1.592 13.145 1.00 91.19 311 MET A N 1
ATOM 2384 C CA . MET A 1 311 ? -11.274 2.125 13.415 1.00 91.19 311 MET A CA 1
ATOM 2385 C C . MET A 1 311 ? -11.781 2.968 12.247 1.00 91.19 311 MET A C 1
ATOM 2387 O O . MET A 1 311 ? -11.126 3.918 11.824 1.00 91.19 311 MET A O 1
ATOM 2391 N N . PHE A 1 312 ? -12.997 2.665 11.794 1.00 91.75 312 PHE A N 1
ATOM 2392 C CA . PHE A 1 312 ? -13.778 3.536 10.923 1.00 91.75 312 PHE A CA 1
ATOM 2393 C C . PHE A 1 312 ? -14.910 4.168 11.737 1.00 91.75 312 PHE A C 1
ATOM 2395 O O . PHE A 1 312 ? -15.767 3.458 12.263 1.00 91.75 312 PHE A O 1
ATOM 2402 N N . LEU A 1 313 ? -14.878 5.490 11.893 1.00 89.06 313 LEU A N 1
ATOM 2403 C CA . LEU A 1 313 ? -15.821 6.256 12.700 1.00 89.06 313 LEU A CA 1
ATOM 2404 C C . LEU A 1 313 ? -16.679 7.143 11.804 1.00 89.06 313 LEU A C 1
ATOM 2406 O O . LEU A 1 313 ? -16.163 8.055 11.161 1.00 89.06 313 LEU A O 1
ATOM 2410 N N . ILE A 1 314 ? -17.988 6.913 11.840 1.00 86.88 314 ILE A N 1
ATOM 2411 C CA . ILE A 1 314 ? -18.983 7.785 11.220 1.00 86.88 314 ILE A CA 1
ATOM 2412 C C . ILE A 1 314 ? -19.617 8.630 12.324 1.00 86.88 314 ILE A C 1
ATOM 2414 O O . ILE A 1 314 ? -20.399 8.123 13.131 1.00 86.88 314 ILE A O 1
ATOM 2418 N N . ASP A 1 315 ? -19.246 9.904 12.382 1.00 82.12 315 ASP A N 1
ATOM 2419 C CA . ASP A 1 315 ? -19.849 10.877 13.285 1.00 82.12 315 ASP A CA 1
ATOM 2420 C C . ASP A 1 315 ? -21.108 11.496 12.662 1.00 82.12 315 ASP A C 1
ATOM 2422 O O . ASP A 1 315 ? -21.286 11.510 11.443 1.00 82.12 315 ASP A O 1
ATOM 2426 N N . ASP A 1 316 ? -22.013 11.979 13.515 1.00 72.69 316 ASP A N 1
ATOM 2427 C CA . ASP A 1 316 ? -23.290 12.581 13.114 1.00 72.69 316 ASP A CA 1
ATOM 2428 C C . ASP A 1 316 ? -24.144 11.697 12.180 1.00 72.69 316 ASP A C 1
ATOM 2430 O O . ASP A 1 316 ? -24.842 12.170 11.280 1.00 72.69 316 ASP A O 1
ATOM 2434 N N . PHE A 1 317 ? -24.129 10.383 12.428 1.00 66.75 317 PHE A N 1
ATOM 2435 C CA . PHE A 1 317 ? -24.974 9.399 11.745 1.00 66.75 317 PHE A CA 1
ATOM 2436 C C . PHE A 1 317 ? -26.460 9.816 11.740 1.00 66.75 317 PHE A C 1
ATOM 2438 O O . PHE A 1 317 ? -27.068 10.015 12.795 1.00 66.75 317 PHE A O 1
ATOM 2445 N N . GLY A 1 318 ? -27.040 9.970 10.547 1.00 60.84 318 GLY A N 1
ATOM 2446 C CA . GLY A 1 318 ? -28.396 10.482 10.312 1.00 60.84 318 GLY A CA 1
ATOM 2447 C C . GLY A 1 318 ? -28.513 11.991 10.085 1.00 60.84 318 GLY A C 1
ATOM 2448 O O . GLY A 1 318 ? -29.626 12.482 9.904 1.00 60.84 318 GLY A O 1
ATOM 2449 N N . ARG A 1 319 ? -27.398 12.730 10.076 1.00 63.16 319 ARG A N 1
ATOM 2450 C CA . ARG A 1 319 ? -27.319 14.120 9.586 1.00 63.16 319 ARG A CA 1
ATOM 2451 C C . ARG A 1 319 ? -26.539 14.235 8.274 1.00 63.16 319 ARG A C 1
ATOM 2453 O O . ARG A 1 319 ? -26.352 15.351 7.795 1.00 63.16 319 ARG A O 1
ATOM 2460 N N . GLN A 1 320 ? -26.086 13.110 7.716 1.00 63.28 320 GLN A N 1
ATOM 2461 C CA . GLN A 1 320 ? -25.529 13.069 6.368 1.00 63.28 320 GLN A CA 1
ATOM 2462 C C . GLN A 1 320 ? -26.605 13.407 5.333 1.00 63.28 320 GLN A C 1
ATOM 2464 O O . GLN A 1 320 ? -27.806 13.272 5.572 1.00 63.28 320 GLN A O 1
ATOM 2469 N N . THR A 1 321 ? -26.157 13.791 4.142 1.00 55.28 321 THR A N 1
ATOM 2470 C CA . THR A 1 321 ? -27.022 14.018 2.978 1.00 55.28 321 THR A CA 1
ATOM 2471 C C . THR A 1 321 ? -27.751 12.742 2.523 1.00 55.28 321 THR A C 1
ATOM 2473 O O . THR A 1 321 ? -28.751 12.830 1.816 1.00 55.28 321 THR A O 1
ATOM 2476 N N . MET A 1 322 ? -27.268 11.565 2.937 1.00 59.84 322 MET A N 1
ATOM 2477 C CA . MET A 1 322 ? -27.851 10.246 2.656 1.00 59.84 322 MET A CA 1
ATOM 2478 C C . MET A 1 322 ? -28.643 9.701 3.850 1.00 59.84 322 MET A C 1
ATOM 2480 O O . MET A 1 322 ? -28.400 10.077 5.000 1.00 59.84 322 MET A O 1
ATOM 2484 N N . SER A 1 323 ? -29.578 8.787 3.595 1.00 57.44 323 SER A N 1
ATOM 2485 C CA . SER A 1 323 ? -30.369 8.196 4.673 1.00 57.44 323 SER A CA 1
ATOM 2486 C C . SER A 1 323 ? -29.582 7.110 5.434 1.00 57.44 323 SER A C 1
ATOM 2488 O O . SER A 1 323 ? -28.832 6.351 4.827 1.00 57.44 323 SER A O 1
ATOM 2490 N N . PRO A 1 324 ? -29.792 6.940 6.756 1.00 56.94 324 PRO A N 1
ATOM 2491 C CA . PRO A 1 324 ? -29.190 5.853 7.543 1.00 56.94 324 PRO A CA 1
ATOM 2492 C C . PRO A 1 324 ? -29.473 4.427 7.058 1.00 56.94 324 PRO A C 1
ATOM 2494 O O . PRO A 1 324 ? -28.854 3.497 7.554 1.00 56.94 324 PRO A O 1
ATOM 2497 N N . GLN A 1 325 ? -30.470 4.244 6.188 1.00 60.94 325 GLN A N 1
ATOM 2498 C CA . GLN A 1 325 ? -30.834 2.942 5.622 1.00 60.94 325 GLN A CA 1
ATOM 2499 C C . GLN A 1 325 ? -29.989 2.588 4.390 1.00 60.94 325 GLN A C 1
ATOM 2501 O O . GLN A 1 325 ? -29.992 1.433 3.975 1.00 60.94 325 GLN A O 1
ATOM 2506 N N . GLU A 1 326 ? -29.307 3.575 3.802 1.00 56.66 326 GLU A N 1
ATOM 2507 C CA . GLU A 1 326 ? -28.438 3.423 2.630 1.00 56.66 326 GLU A CA 1
ATOM 2508 C C . GLU A 1 326 ? -26.957 3.215 3.009 1.00 56.66 326 GLU A C 1
ATOM 2510 O O . GLU A 1 326 ? -26.180 2.803 2.150 1.00 56.66 326 GLU A O 1
ATOM 2515 N N . LEU A 1 327 ? -26.592 3.469 4.277 1.00 57.34 327 LEU A N 1
ATOM 2516 C CA . LEU A 1 327 ? -25.278 3.222 4.901 1.00 57.34 327 LEU A CA 1
ATOM 2517 C C . LEU A 1 327 ? -25.184 1.813 5.502 1.00 57.34 327 LEU A C 1
ATOM 2519 O O . LEU A 1 327 ? -24.099 1.200 5.382 1.00 57.34 327 LEU A O 1
#

Secondary structure (DSSP, 8-state):
--------------PPPPPHHHHHHHHHTSPPSSSGGGSS-HHHHHHHHHHHHHHHSEEEHHHHHHHH---HHHHHHHHHHHHHTTSEEEEE--SS-GGG-EEEE-HHHHHHHHHHHHH----SSPPEEHHHHHHHHHHHHTT--PPPHHHHHHHHTTS---TTHHHHHHHHHHHT-------STTS-HHHHHHHHHHHHHTSS-EEEESEEEETTEEEE---TTT--B-PPPHHHHHHTT-PPPGGG-----SS-TTTTTTTSS-TTEEEEPPPEEEE-TT--GGGTS-EEETTTTEEEPPHHHHTTTSEEEE-STT-SSS-TTT-

Sequence (327 aa):
MKAATLEGSITTQNGPAISPQQSELMRLLTPAMAVDDLGIPPGLVTDLMYRLMFNEGVVSISRFVEVIRVHSQVVDDIIAGMKMDHFVEIAKAGQLGRLSYSYRLTNEGIKRAREAMERSQYVGPAPVDIDKYTKAILLQTETTKRFRPAQVEQALSHLILPEKFDRKIGPAVNSGTSLFLYGPPGNGKTTIAEAIAKMLAGGQPIWLPYALTVGGQIIQVYDPLIHHEVELSDRQLAELGIGRTASGVHNTQNGSSGTGRINKIDNRWGVFERPAVMVGGELVMESLDLRFDPITKFYEAPLQLKANGGMFLIDDFGRQTMSPQEL

Radius of gyration: 24.62 Å; chains: 1; bounding box: 74×52×74 Å

Foldseek 3Di:
DDDDDDPPDPPPPDDPDADPLLVVLLVLFFADLAQVVLQDDSVLLLLLVLLVLLVPFKAALVRSCQFQVHDSNHVVVSVVVCVVVQQKDFPDDDPPPPNGTIIGGDPVVNVVNVVSQVQFNDHGYNAHEPVSQVSSLCSDQVPFDQDDLVLLCVLCVVDDDPPCPSVVVSVVLRVVDDDDDDDDPPRCSVVSVVSSLVSQLVGAWGKDFQWYDDPSFIEGQDDPVFWAFDDDDQVRCVSSVQHQDPVPPDDDPDDDPDDRRSNSGRSSITITRQTEAEDEQPDDVVLQDFDADPNRGHTYHRPCSSNRRGDYHYYPQCNHPDHNVSD